Protein AF-A0A224XTF3-F1 (afdb_monomer_lite)

Organism: NCBI:txid156445

Foldseek 3Di:
DDPDDDPLCVCCPVVNVLVVLLVVLVPDDLVVLVVQCVPDVSSVVSQCVRPVSVVSVVVSVVVVCVPPPPVVVPPPPPPPPPDPDDDPDPDDPPVPPDPPDDDDDPVVVLVVQQVVVVVVADPQWDWDAQPPPRGTWTAGPVQQWTFHPPPPPRFIAGVQPNHGDDPDDDDPSPPPPPPPPPPPPPCPPPVNCPPDDDD

Secondary structure (DSSP, 8-state):
--SS--HHIIIIIIS--HHHHHHHHHHS-HHHHHHHHHH-HHHHHHHHHSHHHHHHHHHHHHHHHHTSTTGGGT-------------------------SSPPPPHHHHHHHHHHHHHTT--TT-EEEE-TTT--EEEEETTTTEEEE--TTT--EEETTT-SBP-SSS--GGGS-----------TT-TTGGGG----

Structure (mmCIF, N/CA/C/O backbone):
data_AF-A0A224XTF3-F1
#
_entry.id   AF-A0A224XTF3-F1
#
loop_
_atom_site.group_PDB
_atom_site.id
_atom_site.type_symbol
_atom_site.label_atom_id
_atom_site.label_alt_id
_atom_site.label_comp_id
_atom_site.label_asym_id
_atom_site.label_entity_id
_atom_site.label_seq_id
_atom_site.pdbx_PDB_ins_code
_atom_site.Cartn_x
_atom_site.Cartn_y
_atom_site.Cartn_z
_atom_site.occupancy
_atom_site.B_iso_or_equiv
_atom_site.auth_seq_id
_atom_site.auth_comp_id
_atom_site.auth_asym_id
_atom_site.auth_atom_id
_atom_site.pdbx_PDB_model_num
ATOM 1 N N . GLY A 1 1 ? -34.426 2.434 3.685 1.00 65.25 1 GLY A N 1
ATOM 2 C CA . GLY A 1 1 ? -33.218 1.718 4.153 1.00 65.25 1 GLY A CA 1
ATOM 3 C C . GLY A 1 1 ? -31.983 2.522 3.787 1.00 65.25 1 GLY A C 1
ATOM 4 O O . GLY A 1 1 ? -32.098 3.390 2.934 1.00 65.25 1 GLY A O 1
ATOM 5 N N . PHE A 1 2 ? -30.840 2.276 4.431 1.00 72.38 2 PHE A N 1
ATOM 6 C CA . PHE A 1 2 ? -29.573 2.925 4.066 1.00 72.38 2 PHE A CA 1
ATOM 7 C C . PHE A 1 2 ? -28.894 2.156 2.925 1.00 72.38 2 PHE A C 1
ATOM 9 O O . PHE A 1 2 ? -28.780 0.938 3.008 1.00 72.38 2 PHE A O 1
ATOM 16 N N . GLU A 1 3 ? -28.431 2.860 1.888 1.00 85.19 3 GLU A N 1
ATOM 17 C CA . GLU A 1 3 ? -27.719 2.267 0.740 1.00 85.19 3 GLU A CA 1
ATOM 18 C C . GLU A 1 3 ? -26.331 1.727 1.129 1.00 85.19 3 GLU A C 1
ATOM 20 O O . GLU A 1 3 ? -25.849 0.748 0.567 1.00 85.19 3 GLU A O 1
ATOM 25 N N . ARG A 1 4 ? -25.684 2.348 2.125 1.00 84.75 4 ARG A N 1
ATOM 26 C CA . ARG A 1 4 ? -24.382 1.933 2.668 1.00 84.75 4 ARG A CA 1
ATOM 27 C C . ARG A 1 4 ? -24.404 2.037 4.187 1.00 84.75 4 ARG A C 1
ATOM 29 O O . ARG A 1 4 ? -24.919 3.014 4.729 1.00 84.75 4 A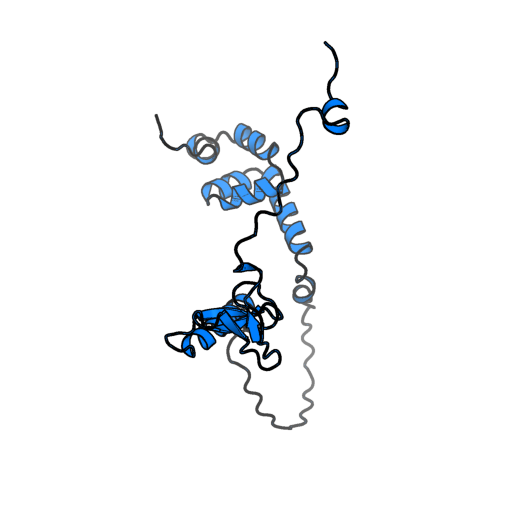RG A O 1
ATOM 36 N N . ILE A 1 5 ? -23.838 1.043 4.870 1.00 88.31 5 ILE A N 1
ATOM 37 C CA . ILE A 1 5 ? -23.771 1.004 6.333 1.00 88.31 5 ILE A CA 1
ATOM 38 C C . ILE A 1 5 ? -22.340 0.748 6.806 1.00 88.31 5 ILE A C 1
ATOM 40 O O . ILE A 1 5 ? -21.709 -0.237 6.430 1.00 88.31 5 ILE A O 1
ATOM 44 N N . ASP A 1 6 ? -21.833 1.643 7.651 1.00 91.81 6 ASP A N 1
ATOM 45 C CA . ASP A 1 6 ? -20.569 1.445 8.356 1.00 91.81 6 ASP A CA 1
ATOM 46 C C . ASP A 1 6 ? -20.848 0.739 9.686 1.00 91.81 6 ASP A C 1
ATOM 48 O O . ASP A 1 6 ? -21.257 1.352 10.674 1.00 91.81 6 ASP A O 1
ATOM 52 N N . ILE A 1 7 ? -20.664 -0.579 9.692 1.00 91.56 7 ILE A N 1
ATOM 53 C CA . ILE A 1 7 ? -21.003 -1.431 10.833 1.00 91.56 7 ILE A CA 1
ATOM 54 C C . ILE A 1 7 ? -20.166 -1.062 12.064 1.00 91.56 7 ILE A C 1
ATOM 56 O O . ILE A 1 7 ? -20.710 -0.986 13.167 1.00 91.56 7 ILE A O 1
ATOM 60 N N . LEU A 1 8 ? -18.868 -0.787 11.896 1.00 91.06 8 LEU A N 1
ATOM 61 C CA . LEU A 1 8 ? -18.004 -0.452 13.026 1.00 91.06 8 LEU A CA 1
ATOM 62 C C . LEU A 1 8 ? -18.323 0.934 13.578 1.00 91.06 8 LEU A C 1
ATOM 64 O O . LEU A 1 8 ? -18.434 1.065 14.791 1.00 91.06 8 LEU A O 1
ATOM 68 N N . PHE A 1 9 ? -18.576 1.937 12.738 1.00 92.62 9 PHE A N 1
ATOM 69 C CA . PHE A 1 9 ? -19.046 3.243 13.209 1.00 92.62 9 PHE A CA 1
ATOM 70 C C . PHE A 1 9 ? -20.363 3.128 13.994 1.00 92.62 9 PHE A C 1
ATOM 72 O O . PHE A 1 9 ? -20.491 3.681 15.089 1.00 92.62 9 PHE A O 1
ATOM 79 N N . GLN A 1 10 ? -21.339 2.371 13.474 1.00 92.69 10 GLN A N 1
ATOM 80 C CA . GLN A 1 10 ? -22.631 2.205 14.146 1.00 92.69 10 GLN A CA 1
ATOM 81 C C . GLN A 1 10 ? -22.485 1.508 15.504 1.00 92.69 10 GLN A C 1
ATOM 83 O O . GLN A 1 10 ? -23.087 1.950 16.484 1.00 92.69 10 GLN A O 1
ATOM 88 N N . LEU A 1 11 ? -21.689 0.438 15.577 1.00 91.62 11 LEU A N 1
ATOM 89 C CA . LEU A 1 11 ? -21.513 -0.343 16.801 1.00 91.62 11 LEU A CA 1
ATOM 90 C C . LEU A 1 11 ? -20.569 0.332 17.800 1.00 91.62 11 LEU A C 1
ATOM 92 O O . LEU A 1 11 ? -20.896 0.406 18.978 1.00 91.62 11 LEU A O 1
ATOM 96 N N . GLY A 1 12 ? -19.412 0.818 17.358 1.00 87.88 12 GLY A N 1
ATOM 97 C CA . GLY A 1 12 ? -18.335 1.289 18.228 1.00 87.88 12 GLY A CA 1
ATOM 98 C C . GLY A 1 12 ? -18.402 2.766 18.603 1.00 87.88 12 GLY A C 1
ATOM 99 O O . GLY A 1 12 ? -17.988 3.115 19.706 1.00 87.88 12 GLY A O 1
ATOM 100 N N . GLU A 1 13 ? -18.932 3.625 17.730 1.00 86.75 13 GLU A N 1
ATOM 101 C CA . GLU A 1 13 ? -18.973 5.075 17.968 1.00 86.75 13 GLU A CA 1
ATOM 102 C C . GLU A 1 13 ? -20.388 5.556 18.299 1.00 86.75 13 GLU A C 1
ATOM 104 O O . GLU A 1 13 ? -20.601 6.141 19.358 1.00 86.75 13 GLU A O 1
ATOM 109 N N . ARG A 1 14 ? -21.384 5.239 17.461 1.00 86.38 14 ARG A N 1
ATOM 110 C CA . ARG A 1 14 ? -22.772 5.684 17.687 1.00 86.38 14 ARG A CA 1
ATOM 111 C C . ARG A 1 14 ? -23.452 5.003 18.871 1.00 86.38 14 ARG A C 1
ATOM 113 O O . ARG A 1 14 ? -24.068 5.681 19.685 1.00 86.38 14 ARG A O 1
ATOM 120 N N . LYS A 1 15 ? -23.405 3.668 18.930 1.00 86.94 15 LYS A N 1
ATOM 121 C CA . LYS A 1 15 ? -24.080 2.880 19.981 1.00 86.94 15 LYS A CA 1
ATOM 122 C C . LYS A 1 15 ? -23.150 2.446 21.117 1.00 86.94 15 LYS A C 1
ATOM 124 O O . LYS A 1 15 ? -23.638 2.016 22.155 1.00 86.94 15 LYS A O 1
ATOM 129 N N . ASN A 1 16 ? -21.833 2.567 20.926 1.00 87.00 16 ASN A N 1
ATOM 130 C CA . ASN A 1 16 ? -20.789 2.221 21.900 1.00 87.00 16 ASN A CA 1
ATOM 131 C C . ASN A 1 16 ? -20.913 0.790 22.482 1.00 87.00 16 ASN A C 1
ATOM 133 O O . ASN A 1 16 ? -20.644 0.550 23.658 1.00 87.00 16 ASN A O 1
ATOM 137 N N . TYR A 1 17 ? -21.289 -0.186 21.651 1.00 93.75 17 TYR A N 1
ATOM 138 C CA . TYR A 1 17 ? -21.328 -1.614 21.985 1.00 93.75 17 TYR A CA 1
ATOM 139 C C . TYR A 1 17 ? -19.930 -2.240 21.941 1.00 93.75 17 TYR A C 1
ATOM 141 O O . TYR A 1 17 ? -19.610 -3.065 21.081 1.00 93.75 17 TYR A O 1
ATOM 149 N N . SER A 1 18 ? -19.093 -1.845 22.899 1.00 89.62 18 SER A N 1
ATOM 150 C CA . SER A 1 18 ? -17.691 -2.262 23.003 1.00 89.62 18 SER A CA 1
ATOM 151 C C . SER A 1 18 ? -17.502 -3.782 23.030 1.00 89.62 18 SER A C 1
ATOM 153 O O . SER A 1 18 ? -16.577 -4.277 22.396 1.00 89.62 18 SER A O 1
ATOM 155 N N . LEU A 1 19 ? -18.390 -4.534 23.689 1.00 92.88 19 LEU A N 1
ATOM 156 C CA . LEU A 1 19 ? -18.306 -6.000 23.771 1.00 92.88 19 LEU A CA 1
ATOM 157 C C . LEU A 1 19 ? -18.490 -6.680 22.409 1.00 92.88 19 LEU A C 1
ATOM 159 O O . LEU A 1 19 ? -17.715 -7.562 22.050 1.00 92.88 19 LEU A O 1
ATOM 163 N N . ILE A 1 20 ? -19.483 -6.245 21.629 1.00 94.69 20 ILE A N 1
ATOM 164 C CA . ILE A 1 20 ? -19.746 -6.801 20.293 1.00 94.69 20 ILE A CA 1
ATOM 165 C C . ILE A 1 20 ? -18.580 -6.472 19.365 1.00 94.69 20 ILE A C 1
ATOM 167 O O . ILE A 1 20 ? -18.102 -7.337 18.636 1.00 94.69 20 ILE A O 1
ATOM 171 N N . VAL A 1 21 ? -18.085 -5.234 19.428 1.00 95.31 21 VAL A N 1
ATOM 172 C CA . VAL A 1 21 ? -16.893 -4.819 18.684 1.00 95.31 21 VAL A CA 1
ATOM 173 C C . VAL A 1 21 ? -15.689 -5.678 19.071 1.00 95.31 21 VAL A C 1
ATOM 175 O O . VAL A 1 21 ? -15.020 -6.196 18.184 1.00 95.31 21 VAL A O 1
ATOM 178 N N . SER A 1 22 ? -15.441 -5.887 20.365 1.00 95.12 22 SER A N 1
ATOM 179 C CA . SER A 1 22 ? -14.345 -6.734 20.852 1.00 95.12 22 SER A CA 1
ATOM 180 C C . SER A 1 22 ? -14.460 -8.164 20.318 1.00 95.12 22 SER A C 1
ATOM 182 O O . SER A 1 22 ? -13.482 -8.723 19.820 1.00 95.12 22 SER A O 1
ATOM 184 N N . GLN A 1 23 ? -15.673 -8.727 20.311 1.00 96.69 23 GLN A N 1
ATOM 185 C CA . GLN A 1 23 ? -15.935 -10.050 19.753 1.00 96.69 23 GLN A CA 1
ATOM 186 C C . GLN A 1 23 ? -15.648 -10.097 18.245 1.00 96.69 23 GLN A C 1
ATOM 188 O O . GLN A 1 23 ? -14.950 -11.000 17.790 1.00 96.69 23 GLN A O 1
ATOM 193 N N . ILE A 1 24 ? -16.120 -9.111 17.474 1.00 96.06 24 ILE A N 1
ATOM 194 C CA . ILE A 1 24 ? -15.843 -9.011 16.032 1.00 96.06 24 ILE A CA 1
ATOM 195 C C . ILE A 1 24 ? -14.332 -8.935 15.786 1.00 96.06 24 ILE A C 1
ATOM 197 O O . ILE A 1 24 ? -13.798 -9.724 15.010 1.00 96.06 24 ILE A O 1
ATOM 201 N N . LEU A 1 25 ? -13.630 -8.037 16.485 1.00 96.19 25 LEU A N 1
ATOM 202 C CA . LEU A 1 25 ? -12.178 -7.877 16.373 1.00 96.19 25 LEU A CA 1
ATOM 203 C C . LEU A 1 25 ? -11.419 -9.145 16.799 1.00 96.19 25 LEU A C 1
ATOM 205 O O . LEU A 1 25 ? -10.332 -9.412 16.290 1.00 96.19 25 LEU A O 1
ATOM 209 N N . SER A 1 26 ? -11.982 -9.951 17.703 1.00 96.50 26 SER A N 1
ATOM 210 C CA . SER A 1 26 ? -11.374 -11.214 18.128 1.00 96.50 26 SER A CA 1
ATOM 211 C C . SER A 1 26 ? -11.348 -12.276 17.024 1.00 96.50 26 SER A C 1
ATOM 213 O O . SER A 1 26 ? -10.395 -13.051 16.979 1.00 96.50 26 SER A O 1
ATOM 215 N N . TYR A 1 27 ? -12.324 -12.267 16.109 1.00 97.00 27 TYR A N 1
ATOM 216 C CA . TYR A 1 27 ? -12.372 -13.189 14.968 1.00 97.00 27 TYR A CA 1
ATOM 217 C C . TYR A 1 27 ? -11.427 -12.798 13.828 1.00 97.00 27 TYR A C 1
ATOM 219 O O . TYR A 1 27 ? -11.106 -13.632 12.985 1.00 97.00 27 TYR A O 1
ATOM 227 N N . LEU A 1 28 ? -10.978 -11.543 13.789 1.00 96.31 28 LEU A N 1
ATOM 228 C CA . LEU A 1 28 ? -10.067 -11.061 12.757 1.00 96.31 28 LEU A CA 1
ATOM 229 C C . LEU A 1 28 ? -8.648 -11.584 12.988 1.00 96.31 28 LEU A C 1
ATOM 231 O O . LEU A 1 28 ? -8.182 -11.668 14.130 1.00 96.31 28 LEU A O 1
ATOM 235 N N . SER A 1 29 ? -7.939 -11.898 11.901 1.00 96.94 29 SER A N 1
ATOM 236 C CA . SER A 1 29 ? -6.508 -12.202 11.959 1.00 96.94 29 SER A CA 1
ATOM 237 C C . SER A 1 29 ? -5.688 -10.945 12.278 1.00 96.94 29 SER A C 1
ATOM 239 O O . SER A 1 29 ? -6.172 -9.818 12.185 1.00 96.94 29 SER A O 1
ATOM 241 N N . ASP A 1 30 ? -4.418 -11.117 12.640 1.00 95.81 30 ASP A N 1
ATOM 242 C CA . ASP A 1 30 ? -3.530 -9.985 12.933 1.00 95.81 30 ASP A CA 1
ATOM 243 C C . ASP A 1 30 ? -3.312 -9.073 11.704 1.00 95.81 30 ASP A C 1
ATOM 245 O O . ASP A 1 30 ? -3.219 -7.850 11.836 1.00 95.81 30 ASP A O 1
ATOM 249 N N . SER A 1 31 ? -3.314 -9.657 10.499 1.00 94.62 31 SER A N 1
ATOM 250 C CA . SER A 1 31 ? -3.263 -8.913 9.235 1.00 94.62 31 SER A CA 1
ATOM 251 C C . SER A 1 31 ? -4.560 -8.148 8.976 1.00 94.62 31 SER A C 1
ATOM 253 O O . SER A 1 31 ? -4.522 -6.967 8.628 1.00 94.62 31 SER A O 1
ATOM 255 N N . ASP A 1 32 ? -5.708 -8.774 9.236 1.00 96.50 32 ASP A N 1
ATOM 256 C CA . ASP A 1 32 ? -7.012 -8.128 9.074 1.00 96.50 32 ASP A CA 1
ATOM 257 C C . ASP A 1 32 ? -7.206 -6.979 10.061 1.00 96.50 32 ASP A C 1
ATOM 259 O O . ASP A 1 32 ? -7.729 -5.933 9.684 1.00 96.50 32 ASP A O 1
ATOM 263 N N . LEU A 1 33 ? -6.715 -7.113 11.299 1.00 96.25 33 LEU A N 1
ATOM 264 C CA . LEU A 1 33 ? -6.672 -6.004 12.254 1.00 96.25 33 LEU A CA 1
ATOM 265 C C . LEU A 1 33 ? -5.866 -4.823 11.699 1.00 96.25 33 LEU A C 1
ATOM 267 O O . LEU A 1 33 ? -6.275 -3.671 11.846 1.00 96.25 33 LEU A O 1
ATOM 271 N N . SER A 1 34 ? -4.749 -5.085 11.012 1.00 95.81 34 SER A N 1
ATOM 272 C CA . SER A 1 34 ? -4.000 -4.036 10.313 1.00 95.81 34 SER A CA 1
ATOM 273 C C . SER A 1 34 ? -4.846 -3.372 9.226 1.00 95.81 34 SER A C 1
ATOM 275 O O . SER A 1 34 ? -4.967 -2.145 9.220 1.00 95.81 34 SER A O 1
ATOM 277 N N . ASN A 1 35 ? -5.522 -4.157 8.385 1.00 96.56 35 ASN A N 1
ATOM 278 C CA . ASN A 1 35 ? -6.403 -3.637 7.337 1.00 96.56 35 ASN A CA 1
ATOM 279 C C . ASN A 1 35 ? -7.540 -2.777 7.911 1.00 96.56 35 ASN A C 1
ATOM 281 O O . ASN A 1 35 ? -7.769 -1.672 7.422 1.00 96.56 35 ASN A O 1
ATOM 285 N N . VAL A 1 36 ? -8.186 -3.209 9.001 1.00 95.62 36 VAL A N 1
ATOM 286 C CA . VAL A 1 36 ? -9.227 -2.440 9.710 1.00 95.62 36 VAL A CA 1
ATOM 287 C C . VAL A 1 36 ? -8.720 -1.057 10.120 1.00 95.62 36 VAL A C 1
ATOM 289 O O . VAL A 1 36 ? -9.404 -0.060 9.891 1.00 95.62 36 VAL A O 1
ATOM 292 N N . THR A 1 37 ? -7.495 -0.955 10.650 1.00 95.88 37 THR A N 1
ATOM 293 C CA . THR A 1 37 ? -6.903 0.345 11.030 1.00 95.88 37 THR A CA 1
ATOM 294 C C . THR A 1 37 ? -6.572 1.265 9.849 1.00 95.88 37 THR A C 1
ATOM 296 O O . THR A 1 37 ? -6.236 2.437 10.058 1.00 95.88 37 THR A O 1
ATOM 299 N N . MET A 1 38 ? -6.654 0.764 8.615 1.00 95.50 38 MET A N 1
ATOM 300 C CA . MET A 1 38 ? -6.372 1.511 7.388 1.00 95.50 38 MET A CA 1
ATOM 301 C C . MET A 1 38 ? -7.636 1.971 6.652 1.00 95.50 38 MET A C 1
ATOM 303 O O . MET A 1 38 ? -7.523 2.833 5.786 1.00 95.50 38 MET A O 1
ATOM 307 N N . VAL A 1 39 ? -8.821 1.464 7.017 1.00 95.06 39 VAL A N 1
ATOM 308 C CA . VAL A 1 39 ? -10.095 1.820 6.363 1.00 95.06 39 VAL A CA 1
ATOM 309 C C . VAL A 1 39 ? -10.486 3.277 6.628 1.00 95.06 39 VAL A C 1
ATOM 311 O O . VAL A 1 39 ? -10.813 4.011 5.699 1.00 95.06 39 VAL A O 1
ATOM 314 N N . SER A 1 40 ? -10.453 3.718 7.889 1.00 95.19 40 SER A N 1
ATOM 315 C CA . SER A 1 40 ? -10.769 5.097 8.283 1.00 95.19 40 SER A CA 1
ATOM 316 C C . SER A 1 40 ? -10.188 5.440 9.660 1.00 95.19 40 SER A C 1
ATOM 318 O O . SER A 1 40 ? -9.764 4.558 10.414 1.00 95.19 40 SER A O 1
ATOM 320 N N . SER A 1 41 ? -10.172 6.729 10.016 1.00 94.94 41 SER A N 1
ATOM 321 C CA . SER A 1 41 ? -9.778 7.187 11.357 1.00 94.94 41 SER A CA 1
ATOM 322 C C . SER A 1 41 ? -10.707 6.639 12.444 1.00 94.94 41 SER A C 1
ATOM 324 O O . SER A 1 41 ? -10.222 6.188 13.480 1.00 94.94 41 SER A O 1
ATOM 326 N N . THR A 1 42 ? -12.016 6.595 12.185 1.00 94.88 42 THR A N 1
ATOM 327 C CA . THR A 1 42 ? -13.016 5.974 13.064 1.00 94.88 42 THR A CA 1
ATOM 328 C C . THR A 1 42 ? -12.685 4.510 13.337 1.00 94.88 42 THR A C 1
ATOM 330 O O . THR A 1 42 ? -12.582 4.107 14.494 1.00 94.88 42 THR A O 1
ATOM 333 N N . TRP A 1 43 ? -12.465 3.708 12.291 1.00 96.44 43 TRP A N 1
ATOM 334 C CA . TRP A 1 43 ? -12.186 2.275 12.440 1.00 96.44 43 TRP A CA 1
ATOM 335 C C . TRP A 1 43 ? -10.898 2.035 13.219 1.00 96.44 43 TRP A C 1
ATOM 337 O O . TRP A 1 43 ? -10.852 1.189 14.114 1.00 96.44 43 TRP A O 1
ATOM 347 N N . ARG A 1 44 ? -9.870 2.841 12.936 1.00 96.31 44 ARG A N 1
ATOM 348 C CA . ARG A 1 44 ? -8.624 2.835 13.699 1.00 96.31 44 ARG A CA 1
ATOM 349 C C . ARG A 1 44 ? -8.867 3.137 15.174 1.00 96.31 44 ARG A C 1
ATOM 351 O O . ARG A 1 44 ? -8.386 2.391 16.017 1.00 96.31 44 ARG A O 1
ATOM 358 N N . ASN A 1 45 ? -9.617 4.187 15.495 1.00 95.69 45 ASN A N 1
ATOM 359 C CA . ASN A 1 45 ? -9.887 4.572 16.880 1.00 95.69 45 ASN A CA 1
ATOM 360 C C . ASN A 1 45 ? -10.657 3.482 17.631 1.00 95.69 45 ASN A C 1
ATOM 362 O O . ASN A 1 45 ? -10.294 3.148 18.755 1.00 95.69 45 ASN A O 1
ATOM 366 N N . ILE A 1 46 ? -11.665 2.879 16.997 1.00 95.00 46 ILE A N 1
ATOM 367 C CA . ILE A 1 46 ? -12.433 1.768 17.570 1.00 95.00 46 ILE A CA 1
ATOM 368 C C . ILE A 1 46 ? -11.522 0.563 17.837 1.00 95.00 46 ILE A C 1
ATOM 370 O O . ILE A 1 46 ? -11.531 0.017 18.939 1.00 95.00 46 ILE A O 1
ATOM 374 N N . CYS A 1 47 ? -10.683 0.190 16.866 1.00 95.12 47 CYS A N 1
ATOM 375 C CA . CYS A 1 47 ? -9.741 -0.918 17.008 1.00 95.12 47 CYS A CA 1
ATOM 376 C C . CYS A 1 47 ? -8.693 -0.667 18.106 1.00 95.12 47 CYS A C 1
ATOM 378 O O . CYS A 1 47 ? -8.325 -1.592 18.825 1.00 95.12 47 CYS A O 1
ATOM 380 N N . LEU A 1 48 ? -8.207 0.571 18.250 1.00 93.69 48 LEU A N 1
ATOM 381 C CA . LEU A 1 48 ? -7.212 0.938 19.264 1.00 93.69 48 LEU A CA 1
ATOM 382 C C . LEU A 1 48 ? -7.820 1.195 20.652 1.00 93.69 48 LEU A C 1
ATOM 384 O O . LEU A 1 48 ? -7.077 1.238 21.634 1.00 93.69 48 LEU A O 1
ATOM 388 N N . LYS A 1 49 ? -9.143 1.365 20.751 1.00 94.38 49 LYS A N 1
ATOM 389 C CA . LYS A 1 49 ? -9.874 1.453 22.024 1.00 94.38 49 LYS A CA 1
ATOM 390 C C . LYS A 1 49 ? -10.021 0.079 22.683 1.00 94.38 49 LYS A C 1
ATOM 392 O O . LYS A 1 49 ? -10.016 -0.003 23.908 1.00 94.38 49 LYS A O 1
ATOM 397 N N . ASP A 1 50 ? -10.108 -0.990 21.890 1.00 94.88 50 ASP A N 1
ATOM 398 C CA . ASP A 1 50 ? -10.078 -2.365 22.392 1.00 94.88 50 ASP A CA 1
ATOM 399 C C . ASP A 1 50 ? -8.642 -2.789 22.748 1.00 94.88 50 ASP A C 1
ATOM 401 O O . ASP A 1 50 ? -7.742 -2.806 21.907 1.00 94.88 50 ASP A O 1
ATOM 405 N N . SER A 1 51 ? -8.405 -3.132 24.017 1.00 95.25 51 SER A N 1
ATOM 406 C CA . SER A 1 51 ? -7.059 -3.423 24.530 1.00 95.25 51 SER A CA 1
ATOM 407 C C . SER A 1 51 ? -6.432 -4.674 23.904 1.00 95.25 51 SER A C 1
ATOM 409 O O . SER A 1 51 ? -5.225 -4.697 23.640 1.00 95.25 51 SER A O 1
ATOM 411 N N . ARG A 1 52 ? -7.240 -5.704 23.625 1.00 95.56 52 ARG A N 1
ATOM 412 C CA . ARG A 1 52 ? -6.783 -6.978 23.058 1.00 95.56 52 ARG A CA 1
ATOM 413 C C . ARG A 1 52 ? -6.413 -6.819 21.586 1.00 95.56 52 ARG A C 1
ATOM 415 O O . ARG A 1 52 ? -5.320 -7.225 21.189 1.00 95.56 52 ARG A O 1
ATOM 422 N N . ALA A 1 53 ? -7.281 -6.198 20.796 1.00 96.12 53 ALA A N 1
ATOM 423 C CA . ALA A 1 53 ? -7.047 -5.891 19.392 1.00 96.12 53 ALA A CA 1
ATOM 424 C C . ALA A 1 53 ? -5.857 -4.940 19.226 1.00 96.12 53 ALA A C 1
ATOM 426 O O . ALA A 1 53 ? -4.980 -5.205 18.404 1.00 96.12 53 ALA A O 1
ATOM 427 N N . LYS A 1 54 ? -5.751 -3.903 20.072 1.00 97.12 54 LYS A N 1
ATOM 428 C CA . LYS A 1 54 ? -4.586 -3.007 20.116 1.00 97.12 54 LYS A CA 1
ATOM 429 C C . LYS A 1 54 ? -3.288 -3.780 20.337 1.00 97.12 54 LYS A C 1
ATOM 431 O O . LYS A 1 54 ? -2.337 -3.587 19.585 1.00 97.12 54 LYS A O 1
ATOM 436 N N . SER A 1 55 ? -3.236 -4.652 21.346 1.00 97.19 55 SER A N 1
ATOM 437 C CA . SER A 1 55 ? -2.036 -5.445 21.653 1.00 97.19 55 SER A CA 1
ATOM 438 C C . SER A 1 55 ? -1.612 -6.324 20.470 1.00 97.19 55 SER A C 1
ATOM 440 O O . SER A 1 55 ? -0.447 -6.307 20.072 1.00 97.19 55 SER A O 1
ATOM 442 N N . ARG A 1 56 ? -2.568 -7.035 19.859 1.00 97.56 56 ARG A N 1
ATOM 443 C CA . ARG A 1 56 ? -2.330 -7.874 18.673 1.00 97.56 56 ARG A CA 1
ATOM 444 C C . ARG A 1 56 ? -1.819 -7.061 17.488 1.00 97.56 56 ARG A C 1
ATOM 446 O O . ARG A 1 56 ? -0.812 -7.419 16.887 1.00 97.56 56 ARG A O 1
ATOM 453 N N . TRP A 1 57 ? -2.465 -5.933 17.204 1.00 96.81 57 TRP A N 1
ATOM 454 C CA . TRP A 1 57 ? -2.059 -5.032 16.131 1.00 96.81 57 TRP A CA 1
ATOM 455 C C . TRP A 1 57 ? -0.636 -4.498 16.336 1.00 96.81 57 TRP A C 1
ATOM 457 O O . TRP A 1 57 ? 0.167 -4.545 15.408 1.00 96.81 57 TRP A O 1
ATOM 467 N N . TYR A 1 58 ? -0.278 -4.057 17.549 1.00 95.69 58 TYR A N 1
ATOM 468 C CA . TYR A 1 58 ? 1.083 -3.588 17.838 1.00 95.69 58 TYR A CA 1
ATOM 469 C C . TYR A 1 58 ? 2.133 -4.672 17.584 1.00 95.69 58 TYR A C 1
ATOM 471 O O . TYR A 1 58 ? 3.110 -4.401 16.887 1.00 95.69 58 TYR A O 1
ATOM 479 N N . LYS A 1 59 ? 1.905 -5.893 18.087 1.00 95.56 59 LYS A N 1
ATOM 480 C CA . LYS A 1 59 ? 2.806 -7.037 17.867 1.00 95.56 59 LYS A CA 1
ATOM 481 C C . LYS A 1 59 ? 2.963 -7.360 16.384 1.00 95.56 59 LYS A C 1
ATOM 483 O O . LYS A 1 59 ? 4.071 -7.586 15.914 1.00 95.56 59 LYS A O 1
ATOM 488 N N . TYR A 1 60 ? 1.867 -7.330 15.630 1.00 94.75 60 TYR A N 1
ATOM 489 C CA . TYR A 1 60 ? 1.895 -7.567 14.190 1.00 94.75 60 TYR A CA 1
ATOM 490 C C . TYR A 1 60 ? 2.701 -6.503 13.437 1.00 94.75 60 TYR A C 1
ATOM 492 O O . TYR A 1 60 ? 3.516 -6.824 12.576 1.00 94.75 60 TYR A O 1
ATOM 500 N N . ILE A 1 61 ? 2.518 -5.228 13.783 1.00 92.44 61 ILE A N 1
ATOM 501 C CA . ILE A 1 61 ? 3.269 -4.124 13.177 1.00 92.44 61 ILE A CA 1
ATOM 502 C C . ILE A 1 61 ? 4.757 -4.196 13.542 1.00 92.44 61 ILE A C 1
ATOM 504 O O . ILE A 1 61 ? 5.601 -3.887 12.703 1.00 92.44 61 ILE A O 1
ATOM 508 N N . GLU A 1 62 ? 5.094 -4.589 14.769 1.00 90.25 62 GLU A N 1
ATOM 509 C CA . GLU A 1 62 ? 6.475 -4.824 15.204 1.00 90.25 62 GLU A CA 1
ATOM 510 C C . GLU A 1 62 ? 7.128 -5.960 14.412 1.00 90.25 62 GLU A C 1
ATOM 512 O O . GLU A 1 62 ? 8.155 -5.742 13.773 1.00 90.25 62 GLU A O 1
ATOM 517 N N . TYR A 1 63 ? 6.455 -7.103 14.305 1.00 89.62 63 TYR A N 1
ATOM 518 C CA . TYR A 1 63 ? 6.873 -8.218 13.457 1.00 89.62 63 TYR A CA 1
ATOM 519 C C . TYR A 1 63 ? 7.093 -7.806 11.989 1.00 89.62 63 TYR A C 1
ATOM 521 O O . TYR A 1 63 ? 8.086 -8.179 11.361 1.00 89.62 63 TYR A O 1
ATOM 529 N N . LEU A 1 64 ? 6.197 -6.989 11.422 1.00 88.56 64 LEU A N 1
ATOM 530 C CA . LEU A 1 64 ? 6.366 -6.463 10.064 1.00 88.56 64 LEU A CA 1
ATOM 531 C C . LEU A 1 64 ? 7.565 -5.514 9.939 1.00 88.56 64 LEU A C 1
ATOM 533 O O . LEU A 1 64 ? 8.197 -5.473 8.882 1.00 88.56 64 LEU A O 1
ATOM 537 N N . LYS A 1 65 ? 7.884 -4.740 10.984 1.00 85.44 65 LYS A N 1
ATOM 538 C CA . LYS A 1 65 ? 9.085 -3.894 11.008 1.00 85.44 65 LYS A CA 1
ATOM 539 C C . LYS A 1 65 ? 10.345 -4.752 11.030 1.00 85.44 65 LYS A C 1
ATOM 541 O O . LYS A 1 65 ? 11.241 -4.486 10.239 1.00 85.44 65 LYS A O 1
ATOM 546 N N . GLU A 1 66 ? 10.397 -5.779 11.870 1.00 83.19 66 GLU A N 1
ATOM 547 C CA . GLU A 1 66 ? 11.545 -6.690 11.974 1.00 83.19 66 GLU A CA 1
ATOM 548 C C . GLU A 1 66 ? 11.814 -7.440 10.665 1.00 83.19 66 GLU A C 1
ATOM 550 O O . GLU A 1 66 ? 12.958 -7.551 10.234 1.00 83.19 66 GLU A O 1
ATOM 555 N N . ARG A 1 67 ? 10.757 -7.878 9.971 1.00 76.19 67 ARG A N 1
ATOM 556 C CA . ARG A 1 67 ? 10.863 -8.529 8.653 1.00 76.19 67 ARG A CA 1
ATOM 557 C C . ARG A 1 67 ? 11.198 -7.585 7.506 1.00 76.19 67 ARG A C 1
ATOM 559 O O . ARG A 1 67 ? 11.453 -8.041 6.393 1.00 76.19 67 ARG A O 1
ATOM 566 N N . LYS A 1 68 ? 11.167 -6.271 7.728 1.00 76.69 68 LYS A N 1
ATOM 567 C CA . LYS A 1 68 ? 11.563 -5.308 6.708 1.00 76.69 68 LYS A CA 1
ATOM 568 C C . LYS A 1 68 ? 13.086 -5.358 6.611 1.00 76.69 68 LYS A C 1
ATOM 570 O O . LYS A 1 68 ? 13.777 -4.806 7.460 1.00 76.69 68 LYS A O 1
ATOM 575 N N . GLU A 1 69 ? 13.591 -5.970 5.542 1.00 59.50 69 GLU A N 1
ATOM 576 C CA . GLU A 1 69 ? 15.009 -6.284 5.255 1.00 59.50 69 GLU A CA 1
ATOM 577 C C . GLU A 1 69 ? 16.001 -5.095 5.336 1.00 59.50 69 GLU A C 1
ATOM 579 O O . GLU A 1 69 ? 17.200 -5.264 5.157 1.00 59.50 69 GLU A O 1
ATOM 584 N N . ASN A 1 70 ? 15.534 -3.881 5.648 1.00 57.81 70 ASN A N 1
ATOM 585 C CA . ASN A 1 70 ? 16.329 -2.657 5.745 1.00 57.81 70 ASN A CA 1
ATOM 586 C C . ASN A 1 70 ? 16.476 -2.096 7.178 1.00 57.81 70 ASN A C 1
ATOM 588 O O . ASN A 1 70 ? 17.030 -1.007 7.341 1.00 57.81 70 ASN A O 1
ATOM 592 N N . LEU A 1 71 ? 15.989 -2.772 8.231 1.00 53.38 71 LEU A N 1
ATOM 593 C CA . LEU A 1 71 ? 16.030 -2.209 9.594 1.00 53.38 71 LEU A CA 1
ATOM 594 C C . LEU A 1 71 ? 17.424 -2.261 10.258 1.00 53.38 71 LEU A C 1
ATOM 596 O O . LEU A 1 71 ? 17.746 -1.395 11.074 1.00 53.38 71 LEU A O 1
ATOM 600 N N . HIS A 1 72 ? 18.292 -3.198 9.856 1.00 51.09 72 HIS A N 1
ATOM 601 C CA . HIS A 1 72 ? 19.662 -3.317 10.385 1.00 51.09 72 HIS A CA 1
ATOM 602 C C . HIS A 1 72 ? 20.568 -2.114 10.070 1.00 51.09 72 HIS A C 1
ATOM 604 O O . HIS A 1 72 ? 21.606 -1.952 10.706 1.00 51.09 72 HIS A O 1
ATOM 610 N N . LEU A 1 73 ? 20.173 -1.229 9.148 1.00 52.22 73 LEU A N 1
ATOM 611 C CA . LEU A 1 73 ? 20.920 -0.004 8.842 1.00 52.22 73 LEU A CA 1
ATOM 612 C C . LEU A 1 73 ? 20.515 1.196 9.713 1.00 52.22 73 LEU A C 1
ATOM 614 O O . LEU A 1 73 ? 21.243 2.184 9.748 1.00 52.22 73 LEU A O 1
ATOM 618 N N . SER A 1 74 ? 19.385 1.135 10.432 1.00 50.78 74 SER A N 1
ATOM 619 C CA . SER A 1 74 ? 18.873 2.285 11.200 1.00 50.78 74 SER A CA 1
ATOM 620 C C . SER A 1 74 ? 18.936 2.120 12.723 1.00 50.78 74 SER A C 1
ATOM 622 O O . SER A 1 74 ? 18.714 3.101 13.436 1.00 50.78 74 SER A O 1
ATOM 624 N N . SER A 1 75 ? 19.246 0.925 13.234 1.00 47.59 75 SER A N 1
ATOM 625 C CA . SER A 1 75 ? 19.264 0.649 14.682 1.00 47.59 75 SER A CA 1
ATOM 626 C C . SER A 1 75 ? 20.616 0.905 15.356 1.00 47.59 75 SER A C 1
ATOM 628 O O . SER A 1 75 ? 20.670 1.007 16.578 1.00 47.59 75 SER A O 1
ATOM 630 N N . ASN A 1 76 ? 21.688 1.152 14.597 1.00 46.44 76 ASN A N 1
ATOM 631 C CA . ASN A 1 76 ? 22.942 1.672 15.150 1.00 46.44 76 ASN A CA 1
ATOM 632 C C . ASN A 1 76 ? 22.877 3.196 15.351 1.00 46.44 76 ASN A C 1
ATOM 634 O O . ASN A 1 76 ? 23.759 3.942 14.934 1.00 46.44 76 ASN A O 1
ATOM 638 N N . LYS A 1 77 ? 21.874 3.670 16.101 1.00 47.81 77 LYS A N 1
ATOM 639 C CA . LYS A 1 77 ? 22.086 4.816 16.997 1.00 47.81 77 LYS A CA 1
ATOM 640 C C . LYS A 1 77 ? 22.913 4.303 18.178 1.00 47.81 77 LYS A C 1
ATOM 642 O O . LYS A 1 77 ? 22.440 4.212 19.308 1.00 47.81 77 LYS A O 1
ATOM 647 N N . LEU A 1 78 ? 24.166 3.939 17.897 1.00 44.62 78 LEU A N 1
ATOM 648 C CA . LEU A 1 78 ? 25.189 3.861 18.926 1.00 44.62 78 LEU A CA 1
ATOM 649 C C . LEU A 1 78 ? 25.184 5.218 19.617 1.00 44.62 78 LEU A C 1
ATOM 651 O O . LEU A 1 78 ? 25.274 6.264 18.968 1.00 44.62 78 LEU A O 1
ATOM 655 N N . LYS A 1 79 ? 24.972 5.172 20.931 1.00 45.88 79 LYS A N 1
ATOM 656 C CA . LYS A 1 79 ? 25.117 6.287 21.856 1.00 45.88 79 LYS A CA 1
ATOM 657 C C . LYS A 1 79 ? 26.323 7.102 21.405 1.00 45.88 79 LYS A C 1
ATOM 659 O O . LYS A 1 79 ? 27.452 6.634 21.494 1.00 45.88 79 LYS A O 1
ATOM 664 N N . ARG A 1 80 ? 26.069 8.295 20.867 1.00 42.22 80 ARG A N 1
ATOM 665 C CA . ARG A 1 80 ? 27.109 9.245 20.492 1.00 42.22 80 ARG A CA 1
ATOM 666 C C . ARG A 1 80 ? 27.697 9.779 21.793 1.00 42.22 80 ARG A C 1
ATOM 668 O O . ARG A 1 80 ? 27.328 10.859 22.244 1.00 42.22 80 ARG A O 1
ATOM 675 N N . THR A 1 81 ? 28.547 8.980 22.432 1.00 43.69 81 THR A N 1
ATOM 676 C CA . THR A 1 81 ? 29.541 9.474 23.375 1.00 43.69 81 THR A CA 1
ATOM 677 C C . THR A 1 81 ? 30.302 10.555 22.633 1.00 43.69 81 THR A C 1
ATOM 679 O O . THR A 1 81 ? 30.892 10.305 21.582 1.00 43.69 81 THR A O 1
ATOM 682 N N . GLN A 1 82 ? 30.182 11.783 23.124 1.00 47.72 82 GLN A N 1
ATOM 683 C CA . GLN A 1 82 ? 30.922 12.929 22.624 1.00 47.72 82 GLN A CA 1
ATOM 684 C C . GLN A 1 82 ? 32.396 12.726 22.984 1.00 47.72 82 GLN A C 1
ATOM 686 O O . GLN A 1 82 ? 32.885 13.247 23.976 1.00 47.72 82 GLN A O 1
ATOM 691 N N . THR A 1 83 ? 33.101 11.910 22.211 1.00 47.75 83 THR A N 1
ATOM 692 C CA . THR A 1 83 ? 34.559 11.951 22.179 1.00 47.75 83 THR A CA 1
ATOM 693 C C . THR A 1 83 ? 34.929 13.088 21.231 1.00 47.75 83 THR A C 1
ATOM 695 O O . THR A 1 83 ? 34.520 13.033 20.065 1.00 47.75 83 THR A O 1
ATOM 698 N N . PRO A 1 84 ? 35.645 14.131 21.680 1.00 44.69 84 PRO A N 1
ATOM 699 C CA . PRO A 1 84 ? 36.112 15.163 20.772 1.00 44.69 84 PRO A CA 1
ATOM 700 C C . PRO A 1 84 ? 37.097 14.503 19.807 1.00 44.69 84 PRO A C 1
ATOM 702 O O . PRO A 1 84 ? 38.145 14.002 20.210 1.00 44.69 84 PRO A O 1
ATOM 705 N N . LEU A 1 85 ? 36.722 14.439 18.530 1.00 47.47 85 LEU A N 1
ATOM 706 C CA . LEU A 1 85 ? 37.621 13.997 17.475 1.00 47.47 85 LEU A CA 1
ATOM 707 C C . LEU A 1 85 ? 38.765 15.007 17.415 1.00 47.47 85 LEU A C 1
ATOM 709 O O . LEU A 1 85 ? 38.569 16.161 17.036 1.00 47.47 85 LEU A O 1
ATOM 713 N N . MET A 1 86 ? 39.951 14.575 17.841 1.00 45.28 86 MET A N 1
ATOM 714 C CA . MET A 1 86 ? 41.168 15.353 17.683 1.00 45.28 86 MET A CA 1
ATOM 715 C C . MET A 1 86 ? 41.386 15.621 16.196 1.00 45.28 86 MET A C 1
ATOM 717 O O . MET A 1 86 ? 41.377 14.721 15.355 1.00 45.28 86 MET A O 1
ATOM 721 N N . ASN A 1 87 ? 41.545 16.901 15.895 1.00 52.78 87 ASN A N 1
ATOM 722 C CA . ASN A 1 87 ? 41.602 17.451 14.560 1.00 52.78 87 ASN A CA 1
ATOM 723 C C . ASN A 1 87 ? 42.947 17.098 13.900 1.00 52.78 87 ASN A C 1
ATOM 725 O O . ASN A 1 87 ? 43.927 17.825 14.048 1.00 52.78 87 ASN A O 1
ATOM 729 N N . ARG A 1 88 ? 43.022 15.979 13.169 1.00 47.06 88 ARG A N 1
ATOM 730 C CA . ARG A 1 88 ? 44.136 15.719 12.243 1.00 47.06 88 ARG A CA 1
ATOM 731 C C . ARG A 1 88 ? 43.827 16.357 10.892 1.00 47.06 88 ARG A C 1
ATOM 733 O O . ARG A 1 88 ? 43.362 15.705 9.962 1.00 47.06 88 ARG A O 1
ATOM 740 N N . ASN A 1 89 ? 44.086 17.660 10.818 1.00 51.03 89 ASN A N 1
ATOM 741 C CA . ASN A 1 89 ? 44.159 18.405 9.566 1.00 51.03 89 ASN A CA 1
ATOM 742 C C . ASN A 1 89 ? 45.314 17.857 8.711 1.00 51.03 89 ASN A C 1
ATOM 744 O O . ASN A 1 89 ? 46.463 18.242 8.902 1.00 51.03 89 ASN A O 1
ATOM 748 N N . HIS A 1 90 ? 45.002 17.013 7.731 1.00 50.03 90 HIS A N 1
ATOM 749 C CA . HIS A 1 90 ? 45.791 16.932 6.505 1.00 50.03 90 HIS A CA 1
ATOM 750 C C . HIS A 1 90 ? 44.934 17.502 5.379 1.00 50.03 90 HIS A C 1
ATOM 752 O O . HIS A 1 90 ? 44.053 16.850 4.825 1.00 50.03 90 HIS A O 1
ATOM 758 N N . SER A 1 91 ? 45.145 18.790 5.131 1.00 45.84 91 SER A N 1
ATOM 759 C CA . SER A 1 91 ? 44.431 19.586 4.145 1.00 45.84 91 SER A CA 1
ATOM 760 C C . SER A 1 91 ? 44.821 19.166 2.727 1.00 45.84 91 SER A C 1
ATOM 762 O O . SER A 1 91 ? 45.799 19.658 2.176 1.00 45.84 91 SER A O 1
ATOM 764 N N . THR A 1 92 ? 44.022 18.306 2.102 1.00 51.31 92 THR A N 1
ATOM 765 C CA . THR A 1 92 ? 43.861 18.292 0.641 1.00 51.31 92 THR A CA 1
ATOM 766 C C . THR A 1 92 ? 42.459 18.810 0.329 1.00 51.31 92 THR A C 1
ATOM 768 O O . THR A 1 92 ? 41.487 18.134 0.679 1.00 51.31 92 THR A O 1
ATOM 771 N N . PRO A 1 93 ? 42.299 19.997 -0.284 1.00 44.66 93 PRO A N 1
ATOM 772 C CA . PRO A 1 93 ? 40.985 20.560 -0.544 1.00 44.66 93 PRO A CA 1
ATOM 773 C C . PRO A 1 93 ? 40.377 19.893 -1.781 1.00 44.66 93 PRO A C 1
ATOM 775 O O . PRO A 1 93 ? 40.371 20.451 -2.875 1.00 44.66 93 PRO A O 1
ATOM 778 N N . LEU A 1 94 ? 39.824 18.691 -1.616 1.00 47.84 94 LEU A N 1
ATOM 779 C CA . LEU A 1 94 ? 38.807 18.215 -2.544 1.00 47.84 94 LEU A CA 1
ATOM 780 C C . LEU A 1 94 ? 37.513 18.925 -2.173 1.00 47.84 94 LEU A C 1
ATOM 782 O O . LEU A 1 94 ? 36.888 18.638 -1.153 1.00 47.84 94 LEU A O 1
ATOM 786 N N . HIS A 1 95 ? 37.138 19.891 -3.004 1.00 55.22 95 HIS A N 1
ATOM 787 C CA . HIS A 1 95 ? 35.878 20.616 -2.939 1.00 55.22 95 HIS A CA 1
ATOM 788 C C . HIS A 1 95 ? 34.720 19.652 -3.265 1.00 55.22 95 HIS A C 1
ATOM 790 O O . HIS A 1 95 ? 34.094 19.719 -4.323 1.00 55.22 95 HIS A O 1
ATOM 796 N N . ILE A 1 96 ? 34.451 18.701 -2.368 1.00 52.28 96 ILE A N 1
ATOM 797 C CA . ILE A 1 96 ? 33.278 17.838 -2.430 1.00 52.28 96 ILE A CA 1
ATOM 798 C C . ILE A 1 96 ? 32.101 18.747 -2.107 1.00 52.28 96 ILE A C 1
ATOM 800 O O . ILE A 1 96 ? 31.828 19.063 -0.949 1.00 52.28 96 ILE A O 1
ATOM 804 N N . ARG A 1 97 ? 31.418 19.205 -3.159 1.00 52.84 97 ARG A N 1
ATOM 805 C CA . ARG A 1 97 ? 30.101 19.830 -3.060 1.00 52.84 97 ARG A CA 1
ATOM 806 C C . ARG A 1 97 ? 29.181 18.835 -2.357 1.00 52.84 97 ARG A C 1
ATOM 808 O O . ARG A 1 97 ? 28.615 17.957 -3.001 1.00 52.84 97 ARG A O 1
ATOM 815 N N . GLN A 1 98 ? 29.055 18.941 -1.037 1.00 50.94 98 GLN A N 1
ATOM 816 C CA . GLN A 1 98 ? 28.034 18.205 -0.308 1.00 50.94 98 GLN A CA 1
ATOM 817 C C . GLN A 1 98 ? 26.670 18.629 -0.875 1.00 50.94 98 GLN A C 1
ATOM 819 O O . GLN A 1 98 ? 26.369 19.829 -0.896 1.00 50.94 98 GLN A O 1
ATOM 824 N N . PRO A 1 99 ? 25.845 17.700 -1.388 1.00 56.22 99 PRO A N 1
ATOM 825 C CA . PRO A 1 99 ? 24.514 18.051 -1.851 1.00 56.22 99 PRO A CA 1
ATOM 826 C C . PRO A 1 99 ? 23.688 18.536 -0.652 1.00 56.22 99 PRO A C 1
ATOM 828 O O . PRO A 1 99 ? 23.528 17.823 0.334 1.00 56.22 99 PRO A O 1
ATOM 831 N N . LYS A 1 100 ? 23.153 19.760 -0.747 1.00 61.16 100 LYS A N 1
ATOM 832 C CA . LYS A 1 100 ? 22.368 20.453 0.297 1.00 61.16 100 LYS A CA 1
ATOM 833 C C . LYS A 1 100 ? 21.009 19.798 0.613 1.00 61.16 100 LYS A C 1
ATOM 835 O O . LYS A 1 100 ? 20.194 20.399 1.304 1.00 61.16 100 LYS A O 1
ATOM 840 N N . SER A 1 101 ? 20.731 18.599 0.106 1.00 53.50 101 SER A N 1
ATOM 841 C CA . SER A 1 101 ? 19.447 17.919 0.281 1.00 53.50 101 SER A CA 1
ATOM 842 C C . SER A 1 101 ? 19.638 16.460 0.695 1.00 53.50 101 SER A C 1
ATOM 844 O O . SER A 1 101 ? 20.511 15.793 0.132 1.00 53.50 101 SER A O 1
ATOM 846 N N . PRO A 1 102 ? 18.802 15.938 1.612 1.00 62.03 102 PRO A N 1
ATOM 847 C CA . PRO A 1 102 ? 18.819 14.526 1.976 1.00 62.03 102 PRO A CA 1
ATOM 848 C C . PRO A 1 102 ? 18.647 13.633 0.735 1.00 62.03 102 PRO A C 1
ATOM 850 O O . PRO A 1 102 ? 17.997 14.051 -0.232 1.00 62.03 102 PRO A O 1
ATOM 853 N N . PRO A 1 103 ? 19.221 12.414 0.741 1.00 65.69 103 PRO A N 1
ATOM 854 C CA . PRO A 1 103 ? 19.140 11.506 -0.393 1.00 65.69 103 PRO A CA 1
ATOM 855 C C . PRO A 1 103 ? 17.677 11.268 -0.767 1.00 65.69 103 PRO A C 1
ATOM 857 O O . PRO A 1 103 ? 16.830 10.948 0.069 1.00 65.69 103 PRO A O 1
ATOM 860 N N . VAL A 1 104 ? 17.374 11.472 -2.046 1.00 72.88 104 VAL A N 1
ATOM 861 C CA . VAL A 1 104 ? 16.044 11.241 -2.605 1.00 72.88 104 VAL A CA 1
ATOM 862 C C . VAL A 1 104 ? 15.702 9.758 -2.426 1.00 72.88 104 VAL A C 1
ATOM 864 O O . VAL A 1 104 ? 16.517 8.899 -2.755 1.00 72.88 104 VAL A O 1
ATOM 867 N N . SER A 1 105 ? 14.501 9.449 -1.920 1.00 81.44 105 SER A N 1
ATOM 868 C CA . SER A 1 105 ? 14.018 8.062 -1.810 1.00 81.44 105 SER A CA 1
ATOM 869 C C . SER A 1 105 ? 14.201 7.312 -3.143 1.00 81.44 105 SER A C 1
ATOM 871 O O . SER A 1 105 ? 13.921 7.909 -4.190 1.00 81.44 105 SER A O 1
ATOM 873 N N . PRO A 1 106 ? 14.603 6.023 -3.145 1.00 82.38 106 PRO A N 1
ATOM 874 C CA . PRO A 1 106 ? 14.819 5.244 -4.368 1.00 82.38 106 PRO A CA 1
ATOM 875 C C . PRO A 1 106 ? 13.658 5.329 -5.370 1.00 82.38 106 PRO A C 1
ATOM 877 O O . PRO A 1 106 ? 13.878 5.454 -6.575 1.00 82.38 106 PRO A O 1
ATOM 880 N N . THR A 1 107 ? 12.416 5.361 -4.877 1.00 84.06 107 THR A N 1
ATOM 881 C CA . THR A 1 107 ? 11.206 5.514 -5.698 1.00 84.06 107 THR A CA 1
ATOM 882 C C . THR A 1 107 ? 11.147 6.871 -6.395 1.00 84.06 107 THR A C 1
ATOM 884 O O . THR A 1 107 ? 10.859 6.948 -7.588 1.00 84.06 107 THR A O 1
ATOM 887 N N . LYS A 1 108 ? 11.459 7.954 -5.674 1.00 87.12 108 LYS A N 1
ATOM 888 C CA . LYS A 1 108 ? 11.456 9.316 -6.224 1.00 87.12 108 LYS A CA 1
ATOM 889 C C . LYS A 1 108 ? 12.635 9.531 -7.178 1.00 87.12 108 LYS A C 1
ATOM 891 O O . LYS A 1 108 ? 12.477 10.198 -8.196 1.00 87.12 108 LYS A O 1
ATOM 896 N N . PHE A 1 109 ? 13.781 8.905 -6.912 1.00 88.88 109 PHE A N 1
ATOM 897 C CA . PHE A 1 109 ? 14.904 8.878 -7.848 1.00 88.88 109 PHE A CA 1
ATOM 898 C C . PHE A 1 109 ? 14.524 8.168 -9.153 1.00 88.88 109 PH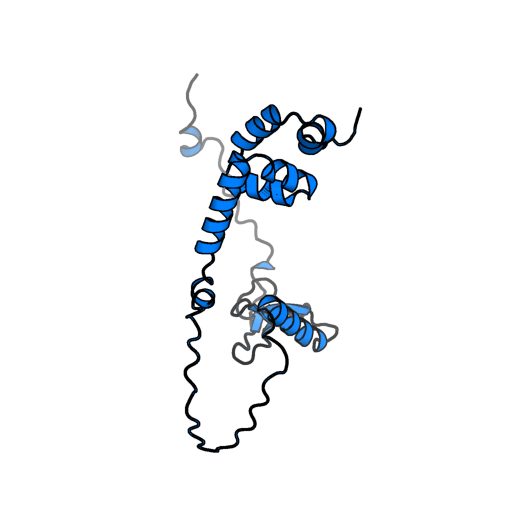E A C 1
ATOM 900 O O . PHE A 1 109 ? 14.724 8.726 -10.229 1.00 88.88 109 PHE A O 1
ATOM 907 N N . ARG A 1 110 ? 13.908 6.979 -9.066 1.00 90.31 110 ARG A N 1
ATOM 908 C CA . ARG A 1 110 ? 13.407 6.244 -10.237 1.00 90.31 110 ARG A CA 1
ATOM 909 C C . ARG A 1 110 ? 12.400 7.077 -11.027 1.00 90.31 110 ARG A C 1
ATOM 911 O O . ARG A 1 110 ? 12.525 7.167 -12.242 1.00 90.31 110 ARG A O 1
ATOM 918 N N . PHE A 1 111 ? 11.447 7.714 -10.350 1.00 92.06 111 PHE A N 1
ATOM 919 C CA . PHE A 1 111 ? 10.480 8.599 -10.996 1.00 92.06 111 PHE A CA 1
ATOM 920 C C . PHE A 1 111 ? 11.169 9.728 -11.775 1.00 92.06 111 PHE A C 1
ATOM 922 O O . PHE A 1 111 ? 10.912 9.893 -12.964 1.00 92.06 111 PHE A O 1
ATOM 929 N N . HIS A 1 112 ? 12.095 10.457 -11.145 1.00 91.56 112 HIS A N 1
ATOM 930 C CA . HIS A 1 112 ? 12.825 11.533 -11.818 1.00 91.56 112 HIS A CA 1
ATOM 931 C C . HIS A 1 112 ? 13.700 11.032 -12.969 1.00 91.56 112 HIS A C 1
ATOM 933 O O . HIS A 1 112 ? 13.818 11.722 -13.978 1.00 91.56 112 HIS A O 1
ATOM 939 N N . LEU A 1 113 ? 14.279 9.834 -12.849 1.00 91.44 113 LEU A N 1
ATOM 940 C CA . LEU A 1 113 ? 15.046 9.211 -13.924 1.00 91.44 113 LEU A CA 1
ATOM 941 C C . LEU A 1 113 ? 14.168 8.963 -15.159 1.00 91.44 113 LEU A C 1
ATOM 943 O O . LEU A 1 113 ? 14.541 9.362 -16.256 1.00 91.44 113 LEU A O 1
ATOM 947 N N . PHE A 1 114 ? 12.985 8.367 -14.981 1.00 94.12 114 PHE A N 1
ATOM 948 C CA . PHE A 1 114 ? 12.038 8.149 -16.080 1.00 94.12 114 PHE A CA 1
ATOM 949 C C . PHE A 1 114 ? 11.496 9.468 -16.638 1.00 94.12 114 PHE A C 1
ATOM 951 O O . PHE A 1 114 ? 11.430 9.637 -17.849 1.00 94.12 114 PHE A O 1
ATOM 958 N N . GLN A 1 115 ? 11.168 10.429 -15.772 1.00 93.88 115 GLN A N 1
ATOM 959 C CA . GLN A 1 115 ? 10.681 11.744 -16.189 1.00 93.88 115 GLN A CA 1
ATOM 960 C C . GLN A 1 115 ? 11.718 12.512 -17.018 1.00 93.88 115 GLN A C 1
ATOM 962 O O . GLN A 1 115 ? 11.352 13.217 -17.956 1.00 93.88 115 GLN A O 1
ATOM 967 N N . LYS A 1 116 ? 13.005 12.400 -16.673 1.00 93.06 116 LYS A N 1
ATOM 968 C CA . LYS A 1 116 ? 14.088 13.050 -17.414 1.00 93.06 116 LYS A CA 1
ATOM 969 C C . LYS A 1 116 ? 14.216 12.477 -18.823 1.00 93.06 116 LYS A C 1
ATOM 971 O O . LYS A 1 116 ? 14.289 13.257 -19.763 1.00 93.06 116 LYS A O 1
ATOM 976 N N . GLU A 1 117 ? 14.195 11.153 -18.959 1.00 92.81 117 GLU A N 1
ATOM 977 C CA . GLU A 1 117 ? 14.259 10.502 -20.274 1.00 92.81 117 GLU A CA 1
ATOM 978 C C . GLU A 1 117 ? 12.981 10.712 -21.094 1.00 92.81 117 GLU A C 1
ATOM 980 O O . GLU A 1 117 ? 13.056 10.873 -22.301 1.00 92.81 117 GLU A O 1
ATOM 985 N N . ALA A 1 118 ? 11.803 10.796 -20.466 1.00 91.44 118 ALA A N 1
ATOM 986 C CA . ALA A 1 118 ? 10.558 11.100 -21.180 1.00 91.44 118 ALA A CA 1
ATOM 987 C C . ALA A 1 118 ? 10.640 12.420 -21.969 1.00 91.44 118 ALA A C 1
ATOM 989 O O . ALA A 1 118 ? 10.076 12.534 -23.049 1.00 91.44 118 ALA A O 1
ATOM 990 N N . ARG A 1 119 ? 11.352 13.418 -21.426 1.00 92.00 119 ARG A N 1
ATOM 991 C CA . ARG A 1 119 ? 11.513 14.746 -22.040 1.00 92.00 119 ARG A CA 1
ATOM 992 C C . ARG A 1 119 ? 12.464 14.757 -23.236 1.00 92.00 119 ARG A C 1
ATOM 994 O O . ARG A 1 119 ? 12.485 15.747 -23.955 1.00 92.00 119 ARG A O 1
ATOM 1001 N N . THR A 1 120 ? 13.290 13.726 -23.398 1.00 91.12 120 THR A N 1
ATOM 1002 C CA . THR A 1 120 ? 14.270 13.625 -24.489 1.00 91.12 120 THR A CA 1
ATOM 1003 C C . THR A 1 120 ? 13.787 12.733 -25.632 1.00 91.12 120 THR A C 1
ATOM 1005 O O . THR A 1 120 ? 14.497 12.599 -26.629 1.00 91.12 120 THR A O 1
ATOM 1008 N N . LEU A 1 121 ? 12.600 12.129 -25.500 1.00 91.00 121 LEU A N 1
ATOM 1009 C CA . LEU A 1 121 ? 11.976 11.336 -26.553 1.00 91.00 121 LEU A CA 1
ATOM 1010 C C . LEU A 1 121 ? 11.519 12.215 -27.717 1.00 91.00 121 LEU A C 1
ATOM 1012 O O . LEU A 1 121 ? 11.127 13.367 -27.535 1.00 91.00 121 LEU A O 1
ATOM 1016 N N . LYS A 1 122 ? 11.561 11.636 -28.914 1.00 90.56 122 LYS A N 1
ATOM 1017 C CA . LYS A 1 122 ? 10.983 12.230 -30.125 1.00 90.56 122 LYS A CA 1
ATOM 1018 C C . LYS A 1 122 ? 9.468 12.010 -30.155 1.00 90.56 122 LYS A C 1
ATOM 1020 O O . LYS A 1 122 ? 8.962 11.151 -29.440 1.00 90.56 122 LYS A O 1
ATOM 1025 N N . GLU A 1 123 ? 8.765 12.741 -31.017 1.00 86.31 123 GLU A N 1
ATOM 1026 C CA . GLU A 1 123 ? 7.298 12.662 -31.158 1.00 86.31 123 GLU A CA 1
ATOM 1027 C C . GLU A 1 123 ? 6.797 11.234 -31.454 1.00 86.31 123 GLU A C 1
ATOM 1029 O O . GLU A 1 123 ? 5.771 10.823 -30.918 1.00 86.31 123 GLU A O 1
ATOM 1034 N N . ASP A 1 124 ? 7.572 10.445 -32.206 1.00 87.62 124 ASP A N 1
ATOM 1035 C CA . ASP A 1 124 ? 7.246 9.056 -32.567 1.00 87.62 124 ASP A CA 1
ATOM 1036 C C . ASP A 1 124 ? 7.826 7.995 -31.609 1.00 87.62 124 ASP A C 1
ATOM 1038 O O . ASP A 1 124 ? 7.791 6.796 -31.901 1.00 87.62 124 ASP A O 1
ATOM 1042 N N . GLU A 1 125 ? 8.413 8.401 -30.481 1.00 93.19 125 GLU A N 1
ATOM 1043 C CA . GLU A 1 125 ? 9.009 7.490 -29.503 1.00 93.19 125 GLU A CA 1
ATOM 1044 C C . GLU A 1 125 ? 8.173 7.424 -28.218 1.00 93.19 125 GLU A C 1
ATOM 1046 O O . GLU A 1 125 ? 7.696 8.421 -27.685 1.00 93.19 125 GLU A O 1
ATOM 1051 N N . VAL A 1 126 ? 8.043 6.221 -27.663 1.00 93.25 126 VAL A N 1
ATOM 1052 C CA . VAL A 1 126 ? 7.365 5.955 -26.394 1.00 93.25 126 VAL A CA 1
ATOM 1053 C C . VAL A 1 126 ? 8.357 5.488 -25.336 1.00 93.25 126 VAL A C 1
ATOM 1055 O O . VAL A 1 126 ? 9.316 4.762 -25.616 1.00 93.25 126 VAL A O 1
ATOM 1058 N N . LEU A 1 127 ? 8.123 5.892 -24.088 1.00 94.75 127 LEU A N 1
ATOM 1059 C CA . LEU A 1 127 ? 8.960 5.492 -22.962 1.00 94.75 127 LEU A CA 1
ATOM 1060 C C . LEU A 1 127 ? 8.537 4.117 -22.446 1.00 94.75 127 LEU A C 1
ATOM 1062 O O . LEU A 1 127 ? 7.397 3.950 -22.016 1.00 94.75 127 LEU A O 1
ATOM 1066 N N . MET A 1 128 ? 9.463 3.158 -22.389 1.00 93.50 128 MET A N 1
ATOM 1067 C CA . MET A 1 128 ? 9.234 1.869 -21.725 1.00 93.50 128 MET A CA 1
ATOM 1068 C C . MET A 1 128 ? 10.374 1.485 -20.783 1.00 93.50 128 MET A C 1
ATOM 1070 O O . MET A 1 128 ? 11.446 2.086 -20.770 1.00 93.50 128 MET A O 1
ATOM 1074 N N . GLU A 1 129 ? 10.142 0.463 -19.965 1.00 94.25 129 GLU A N 1
ATOM 1075 C CA . GLU A 1 129 ? 11.176 -0.128 -19.122 1.00 94.25 129 GLU A CA 1
ATOM 1076 C C . GLU A 1 129 ? 12.036 -1.139 -19.892 1.00 94.25 129 GLU A C 1
ATOM 1078 O O . GLU A 1 129 ? 11.544 -1.938 -20.686 1.00 94.25 129 GLU A O 1
ATOM 1083 N N . CYS A 1 130 ? 13.339 -1.128 -19.621 1.00 94.31 130 CYS A N 1
ATOM 1084 C CA . CYS A 1 130 ? 14.266 -2.114 -20.154 1.00 94.31 130 CYS A CA 1
ATOM 1085 C C . CYS A 1 130 ? 14.017 -3.482 -19.494 1.00 94.31 130 CYS A C 1
ATOM 1087 O O . CYS A 1 130 ? 14.071 -3.564 -18.264 1.00 94.31 130 CYS A O 1
ATOM 1089 N N . PRO A 1 131 ? 13.866 -4.576 -20.257 1.00 93.12 131 PRO A N 1
ATOM 1090 C CA . PRO A 1 131 ? 13.652 -5.908 -19.689 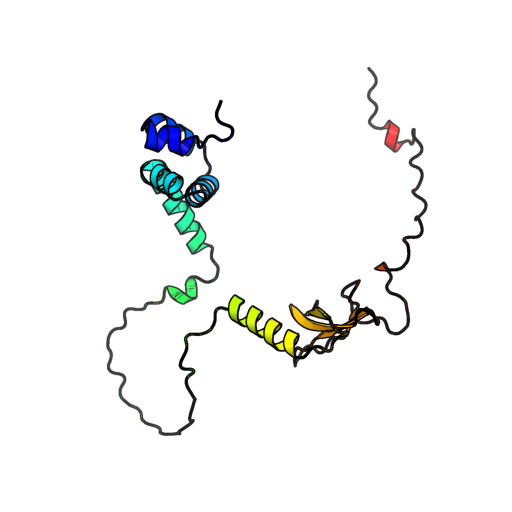1.00 93.12 131 PRO A CA 1
ATOM 1091 C C . PRO A 1 131 ? 14.865 -6.466 -18.931 1.00 93.12 131 PRO A C 1
ATOM 1093 O O . PRO A 1 131 ? 14.713 -7.376 -18.124 1.00 93.12 131 PRO A O 1
ATOM 1096 N N . ARG A 1 132 ? 16.072 -5.926 -19.158 1.00 91.38 132 ARG A N 1
ATOM 1097 C CA . ARG A 1 132 ? 17.308 -6.386 -18.500 1.00 91.38 132 ARG A CA 1
ATOM 1098 C C . ARG A 1 132 ? 17.616 -5.652 -17.195 1.00 91.38 132 ARG A C 1
ATOM 1100 O O . ARG A 1 132 ? 18.093 -6.267 -16.252 1.00 91.38 132 ARG A O 1
ATOM 1107 N N . CYS A 1 133 ? 17.417 -4.334 -17.156 1.00 92.38 133 CYS A N 1
ATOM 1108 C CA . CYS A 1 133 ? 17.843 -3.499 -16.020 1.00 92.38 133 CYS A CA 1
ATOM 1109 C C . CYS A 1 133 ? 16.753 -2.565 -15.478 1.00 92.38 133 CYS A C 1
ATOM 1111 O O . CYS A 1 133 ? 17.036 -1.716 -14.632 1.00 92.38 133 CYS A O 1
ATOM 1113 N N . SER A 1 134 ? 15.528 -2.661 -16.003 1.00 92.38 134 SER A N 1
ATOM 1114 C CA . SER A 1 134 ? 14.367 -1.848 -15.617 1.00 92.38 134 SER A CA 1
ATOM 1115 C C . SER A 1 134 ? 14.580 -0.331 -15.720 1.00 92.38 134 SER A C 1
ATOM 1117 O O . SER A 1 134 ? 13.826 0.436 -15.119 1.00 92.38 134 SER A O 1
ATOM 1119 N N . ARG A 1 135 ? 15.605 0.126 -16.448 1.00 92.94 135 ARG A N 1
ATOM 1120 C CA . ARG A 1 135 ? 15.864 1.544 -16.741 1.00 92.94 135 ARG A CA 1
ATOM 1121 C C . ARG A 1 135 ? 14.982 2.048 -17.888 1.00 92.94 135 ARG A C 1
ATOM 1123 O O . ARG A 1 135 ? 14.496 1.230 -18.668 1.00 92.94 135 ARG A O 1
ATOM 1130 N N . PRO A 1 136 ? 14.782 3.369 -18.007 1.00 94.69 136 PRO A N 1
ATOM 1131 C CA . PRO A 1 136 ? 14.055 3.947 -19.132 1.00 94.69 136 PRO A CA 1
ATOM 1132 C C . PRO A 1 136 ? 14.697 3.587 -20.478 1.00 94.69 136 PRO A C 1
ATOM 1134 O O . PRO A 1 136 ? 15.922 3.583 -20.634 1.00 94.69 136 PRO A O 1
ATOM 1137 N N . SER A 1 137 ? 13.840 3.273 -21.440 1.00 95.12 137 SER A N 1
ATOM 1138 C CA . SER A 1 137 ? 14.180 2.909 -22.811 1.00 95.12 137 SER A CA 1
ATOM 1139 C C . SER A 1 137 ? 13.303 3.698 -23.771 1.00 95.12 137 SER A C 1
ATOM 1141 O O . SER A 1 137 ? 12.095 3.806 -23.552 1.00 95.12 137 SER A O 1
ATOM 1143 N N . ALA A 1 138 ? 13.910 4.228 -24.826 1.00 94.69 138 ALA A N 1
ATOM 1144 C CA . ALA A 1 138 ? 13.195 4.874 -25.917 1.00 94.69 138 ALA A CA 1
ATOM 1145 C C . ALA A 1 138 ? 12.741 3.792 -26.893 1.00 94.69 138 ALA A C 1
ATOM 1147 O O . ALA A 1 138 ? 13.562 3.003 -27.356 1.00 94.69 138 ALA A O 1
ATOM 1148 N N . CYS A 1 139 ? 11.445 3.710 -27.160 1.00 92.56 139 CYS A N 1
ATOM 1149 C CA . CYS A 1 139 ? 10.874 2.667 -27.997 1.00 92.56 139 CYS A CA 1
ATOM 1150 C C . CYS A 1 139 ? 10.138 3.283 -29.171 1.00 92.56 139 CYS A C 1
ATOM 1152 O O . CYS A 1 139 ? 9.329 4.178 -28.983 1.00 92.56 139 CYS A O 1
ATOM 1154 N N . SER A 1 140 ? 10.380 2.784 -30.373 1.00 91.38 140 SER A N 1
ATOM 1155 C CA . SER A 1 140 ? 9.656 3.215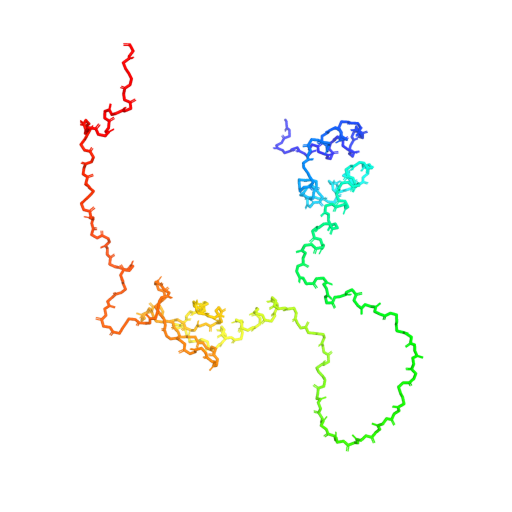 -31.563 1.00 91.38 140 SER A CA 1
ATOM 1156 C C . SER A 1 140 ? 8.506 2.231 -31.823 1.00 91.38 140 SER A C 1
ATOM 1158 O O . SER A 1 140 ? 8.764 1.048 -32.071 1.00 91.38 140 SER A O 1
ATOM 1160 N N . PRO A 1 141 ? 7.231 2.667 -31.762 1.00 85.50 141 PRO A N 1
ATOM 1161 C CA . PRO A 1 141 ? 6.086 1.809 -32.062 1.00 85.50 141 PRO A CA 1
ATOM 1162 C C . PRO A 1 141 ? 6.065 1.333 -33.519 1.00 85.50 141 PRO A C 1
ATOM 1164 O O . PRO A 1 141 ? 5.601 0.230 -33.785 1.00 85.50 141 PRO A O 1
ATOM 1167 N N . SER A 1 142 ? 6.596 2.133 -34.449 1.00 85.75 142 SER A N 1
ATOM 1168 C CA . SER A 1 142 ? 6.641 1.811 -35.881 1.00 85.75 142 SER A CA 1
ATOM 1169 C C . SER A 1 142 ? 7.648 0.710 -36.213 1.00 85.75 142 SER A C 1
ATOM 1171 O O . SER A 1 142 ? 7.376 -0.142 -37.054 1.00 85.75 142 SER A O 1
ATOM 1173 N N . THR A 1 143 ? 8.797 0.691 -35.534 1.00 87.00 143 THR A N 1
ATOM 1174 C CA . THR A 1 143 ? 9.843 -0.326 -35.749 1.00 87.00 143 THR A CA 1
ATOM 1175 C C . THR A 1 143 ? 9.777 -1.483 -34.755 1.00 87.00 143 THR A C 1
ATOM 1177 O O . THR A 1 143 ? 10.469 -2.481 -34.935 1.00 87.00 143 THR A O 1
ATOM 1180 N N . LEU A 1 144 ? 8.948 -1.371 -33.708 1.00 89.19 144 LEU A N 1
ATOM 1181 C CA . LEU A 1 144 ? 8.830 -2.331 -32.602 1.00 89.19 144 LEU A CA 1
ATOM 1182 C C . LEU A 1 144 ? 10.155 -2.615 -31.880 1.00 89.19 144 LEU A C 1
ATOM 1184 O O . LEU A 1 144 ? 10.329 -3.668 -31.256 1.00 89.19 144 LEU A O 1
ATOM 1188 N N . ILE A 1 145 ? 11.085 -1.663 -31.944 1.00 91.25 145 ILE A N 1
ATOM 1189 C CA . ILE A 1 145 ? 12.400 -1.742 -31.316 1.00 91.25 145 ILE A CA 1
ATOM 1190 C C . ILE A 1 145 ? 12.468 -0.722 -30.179 1.00 91.25 145 ILE A C 1
ATOM 1192 O O . ILE A 1 145 ? 12.156 0.458 -30.340 1.00 91.25 145 ILE A O 1
ATOM 1196 N N . GLY A 1 146 ? 12.879 -1.209 -29.012 1.00 93.69 146 GLY A N 1
ATOM 1197 C CA . GLY A 1 146 ? 13.214 -0.436 -27.829 1.00 93.69 146 GLY A CA 1
ATOM 1198 C C . GLY A 1 146 ? 14.715 -0.402 -27.599 1.00 93.69 146 GLY A C 1
ATOM 1199 O O . GLY A 1 146 ? 15.378 -1.433 -27.673 1.00 93.69 146 GLY A O 1
ATOM 1200 N N . GLU A 1 147 ? 15.252 0.770 -27.285 1.00 94.56 147 GLU A N 1
ATOM 1201 C CA . GLU A 1 147 ? 16.658 0.976 -26.958 1.00 94.56 147 GLU A CA 1
ATOM 1202 C C . GLU A 1 147 ? 16.807 1.521 -25.536 1.00 94.56 147 GLU A C 1
ATOM 1204 O O . GLU A 1 147 ? 16.285 2.580 -25.174 1.00 94.56 147 GLU A O 1
ATOM 1209 N N . CYS A 1 148 ? 17.533 0.782 -24.701 1.00 94.38 148 CYS A N 1
ATOM 1210 C CA . CYS A 1 148 ? 17.777 1.164 -23.318 1.00 94.38 148 CYS A CA 1
ATOM 1211 C C . CYS A 1 148 ? 18.773 2.328 -23.218 1.00 94.38 148 CYS A C 1
ATOM 1213 O O . CYS A 1 148 ? 19.940 2.182 -23.574 1.00 94.38 148 CYS A O 1
ATOM 1215 N N . ARG A 1 149 ? 18.359 3.439 -22.591 1.00 89.19 149 ARG A N 1
ATOM 1216 C CA . ARG A 1 149 ? 19.191 4.646 -22.385 1.00 89.19 149 ARG A CA 1
ATOM 1217 C C . ARG A 1 149 ? 20.151 4.545 -21.191 1.00 89.19 149 ARG A C 1
ATOM 1219 O O . ARG A 1 149 ? 20.865 5.483 -20.849 1.00 89.19 149 ARG A O 1
ATOM 1226 N N . GLY A 1 150 ? 20.185 3.399 -20.513 1.00 86.19 150 GLY A N 1
ATOM 1227 C CA . GLY A 1 150 ? 21.156 3.137 -19.455 1.00 86.19 150 GLY A CA 1
ATOM 1228 C C . GLY A 1 150 ? 22.580 3.014 -20.005 1.00 86.19 150 GLY A C 1
ATOM 1229 O O . GLY A 1 150 ? 22.842 2.083 -20.761 1.00 86.19 150 GLY A O 1
ATOM 1230 N N . LEU A 1 151 ? 23.490 3.879 -19.536 1.00 84.12 151 LEU A N 1
ATOM 1231 C CA . LEU A 1 151 ? 24.902 3.974 -19.958 1.00 84.12 151 LEU A CA 1
ATOM 1232 C C . LEU A 1 151 ? 25.647 2.631 -20.068 1.00 84.12 151 LEU A C 1
ATOM 1234 O O . LEU A 1 151 ? 26.480 2.476 -20.947 1.00 84.12 151 LEU A O 1
ATOM 1238 N N . ALA A 1 152 ? 25.356 1.665 -19.194 1.00 87.56 152 ALA A N 1
ATOM 1239 C CA . ALA A 1 152 ? 26.011 0.353 -19.201 1.00 87.56 152 ALA A CA 1
ATOM 1240 C C . ALA A 1 152 ? 25.208 -0.747 -19.920 1.00 87.56 152 ALA A C 1
ATOM 1242 O O . ALA A 1 152 ? 25.740 -1.816 -20.193 1.00 87.56 152 ALA A O 1
ATOM 1243 N N . CYS A 1 153 ? 23.913 -0.535 -20.172 1.00 91.75 153 CYS A N 1
ATOM 1244 C CA . CYS A 1 153 ? 23.042 -1.590 -20.686 1.00 91.75 153 CYS A CA 1
ATOM 1245 C C . CYS A 1 153 ? 22.921 -1.548 -22.208 1.00 91.75 153 CYS A C 1
ATOM 1247 O O . CYS A 1 153 ? 23.027 -2.610 -22.810 1.00 91.75 153 CYS A O 1
ATOM 1249 N N . MET A 1 154 ? 22.629 -0.373 -22.788 1.00 88.94 154 MET A N 1
ATOM 1250 C CA . MET A 1 154 ? 22.497 -0.120 -24.239 1.00 88.94 154 MET A CA 1
ATOM 1251 C C . MET A 1 154 ? 21.828 -1.250 -25.055 1.00 88.94 154 MET A C 1
ATOM 1253 O O . MET A 1 154 ? 22.161 -1.504 -26.208 1.00 88.94 154 MET A O 1
ATOM 1257 N N . LEU A 1 155 ? 20.886 -1.973 -24.441 1.00 92.75 155 LEU A N 1
ATOM 1258 C CA . LEU A 1 155 ? 20.243 -3.134 -25.043 1.00 92.75 155 LEU A CA 1
ATOM 1259 C C . LEU A 1 155 ? 19.179 -2.661 -26.029 1.00 92.75 155 LEU A C 1
ATOM 1261 O O . LEU A 1 155 ? 18.290 -1.900 -25.639 1.00 92.75 155 LEU A O 1
ATOM 1265 N N . LYS A 1 156 ? 19.227 -3.194 -27.252 1.00 93.94 156 LYS A N 1
ATOM 1266 C CA . LYS A 1 156 ? 18.119 -3.142 -28.206 1.00 93.94 156 LYS A CA 1
ATOM 1267 C C . LYS A 1 156 ? 17.242 -4.381 -28.044 1.00 93.94 156 LYS A C 1
ATOM 1269 O O . LYS A 1 156 ? 17.743 -5.507 -28.070 1.00 93.94 156 LYS A O 1
ATOM 1274 N N . PHE A 1 157 ? 15.947 -4.184 -27.845 1.00 93.56 157 PHE A N 1
ATOM 1275 C CA . PHE A 1 157 ? 14.982 -5.247 -27.573 1.00 93.56 157 PHE A CA 1
ATOM 1276 C C . PHE A 1 157 ? 13.683 -5.031 -28.352 1.00 93.56 157 PHE A C 1
ATOM 1278 O O . PHE A 1 157 ? 13.381 -3.921 -28.773 1.00 93.56 157 PHE A O 1
ATOM 1285 N N . CYS A 1 158 ? 12.906 -6.089 -28.553 1.00 92.31 158 CYS A N 1
ATOM 1286 C CA . CYS A 1 158 ? 11.594 -5.998 -29.183 1.00 92.31 158 CYS A CA 1
ATOM 1287 C C . CYS A 1 158 ? 10.538 -5.546 -28.163 1.00 92.31 158 CYS A C 1
ATOM 1289 O O . CYS A 1 158 ? 10.433 -6.113 -27.074 1.00 92.31 158 CYS A O 1
ATOM 1291 N N . THR A 1 159 ? 9.726 -4.550 -28.518 1.00 90.75 159 THR A N 1
ATOM 1292 C CA . THR A 1 159 ? 8.697 -3.978 -27.630 1.00 90.75 159 THR A CA 1
ATOM 1293 C C . THR A 1 159 ? 7.547 -4.942 -27.332 1.00 90.75 159 THR A C 1
ATOM 1295 O O . THR A 1 159 ? 6.886 -4.796 -26.306 1.00 90.75 159 THR A O 1
ATOM 1298 N N . VAL A 1 160 ? 7.337 -5.948 -28.188 1.00 90.00 160 VAL A N 1
ATOM 1299 C CA . VAL A 1 160 ? 6.250 -6.931 -28.065 1.00 90.00 160 VAL A CA 1
ATOM 1300 C C . VAL A 1 160 ? 6.641 -8.073 -27.127 1.00 90.00 160 VAL A C 1
ATOM 1302 O O . VAL A 1 160 ? 5.979 -8.311 -26.121 1.00 90.00 160 VAL A O 1
ATOM 1305 N N . CYS A 1 161 ? 7.733 -8.777 -27.430 1.00 89.75 161 CYS A N 1
ATOM 1306 C CA . CYS A 1 161 ? 8.154 -9.967 -26.682 1.00 89.75 161 CYS A CA 1
ATOM 1307 C C . CYS A 1 161 ? 9.178 -9.685 -25.577 1.00 89.75 161 CYS A C 1
ATOM 1309 O O . CYS A 1 161 ? 9.512 -10.585 -24.809 1.00 89.75 161 CYS A O 1
ATOM 1311 N N . ARG A 1 162 ? 9.696 -8.452 -25.498 1.00 90.19 162 ARG A N 1
ATOM 1312 C CA . ARG A 1 162 ? 10.713 -8.018 -24.527 1.00 90.19 162 ARG A CA 1
ATOM 1313 C C . ARG A 1 162 ? 12.040 -8.802 -24.591 1.00 90.19 162 ARG A C 1
ATOM 1315 O O . ARG A 1 162 ? 12.817 -8.765 -23.639 1.00 90.19 162 ARG A O 1
ATOM 1322 N N . THR A 1 163 ? 12.341 -9.473 -25.706 1.00 88.75 163 THR A N 1
ATOM 1323 C CA . THR A 1 163 ? 13.626 -10.163 -25.954 1.00 88.75 163 THR A CA 1
ATOM 1324 C C . THR A 1 163 ? 14.596 -9.276 -26.744 1.00 88.75 163 THR A C 1
ATOM 1326 O O . THR A 1 163 ? 14.155 -8.261 -27.285 1.00 88.75 163 THR A O 1
ATOM 1329 N N . PRO A 1 164 ? 15.897 -9.623 -26.867 1.00 89.69 164 PRO A N 1
ATOM 1330 C CA . PRO A 1 164 ? 16.813 -8.925 -27.776 1.00 89.69 164 PRO A CA 1
ATOM 1331 C C . PRO A 1 164 ? 16.221 -8.755 -29.183 1.00 89.69 164 PRO A C 1
ATOM 1333 O O . PRO A 1 164 ? 15.422 -9.588 -29.619 1.00 89.69 164 PRO A O 1
ATOM 1336 N N . ALA A 1 165 ? 16.568 -7.648 -29.844 1.00 87.12 165 ALA A N 1
ATOM 1337 C CA . ALA A 1 165 ? 15.963 -7.240 -31.109 1.00 87.12 165 ALA A CA 1
ATOM 1338 C C . ALA A 1 165 ? 16.044 -8.340 -32.183 1.00 87.12 165 ALA A C 1
ATOM 1340 O O . ALA A 1 165 ? 17.040 -9.054 -32.295 1.00 87.12 165 ALA A O 1
ATOM 1341 N N . HIS A 1 166 ? 14.981 -8.468 -32.977 1.00 84.62 166 HIS A N 1
ATOM 1342 C CA . HIS A 1 166 ? 14.925 -9.409 -34.090 1.00 84.62 166 HIS A CA 1
ATOM 1343 C C . HIS A 1 166 ? 15.439 -8.714 -35.355 1.00 84.62 166 HIS A C 1
ATOM 1345 O O . HIS A 1 166 ? 14.810 -7.779 -35.837 1.00 84.62 166 HIS A O 1
ATOM 1351 N N . GLU A 1 167 ? 16.578 -9.145 -35.895 1.00 73.12 167 GLU A N 1
ATOM 1352 C CA . GLU A 1 167 ? 17.181 -8.497 -37.074 1.00 73.12 167 GLU A CA 1
ATOM 1353 C C . GLU A 1 167 ? 16.622 -9.015 -38.409 1.00 73.12 167 GLU A C 1
ATOM 1355 O O . GLU A 1 167 ? 16.718 -8.336 -39.426 1.00 73.12 167 GLU A O 1
ATOM 1360 N N . ARG A 1 168 ? 16.070 -10.237 -38.432 1.00 68.38 168 ARG A N 1
ATOM 1361 C CA . ARG A 1 168 ? 15.733 -10.958 -39.678 1.00 68.38 168 ARG A CA 1
ATOM 1362 C C . ARG A 1 168 ? 14.382 -11.680 -39.668 1.00 68.38 168 ARG A C 1
ATOM 1364 O O . ARG A 1 168 ? 14.051 -12.342 -40.645 1.00 68.38 168 ARG A O 1
ATOM 1371 N N . SER A 1 169 ? 13.599 -11.583 -38.592 1.00 73.00 169 SER A N 1
ATOM 1372 C CA . SER A 1 169 ? 12.305 -12.270 -38.483 1.00 73.00 169 SER A CA 1
ATOM 1373 C C . SER A 1 169 ? 11.263 -11.392 -37.785 1.00 73.00 169 SER A C 1
ATOM 1375 O O . SER A 1 169 ? 11.615 -10.695 -36.829 1.00 73.00 169 SER A O 1
ATOM 1377 N N . PRO A 1 170 ? 9.981 -11.438 -38.191 1.00 79.44 170 PRO A N 1
ATOM 1378 C CA . PRO A 1 170 ? 8.911 -10.800 -37.434 1.00 79.44 170 PRO A CA 1
ATOM 1379 C C . PRO A 1 170 ? 8.810 -11.419 -36.035 1.00 79.44 170 PRO A C 1
ATOM 1381 O O . PRO A 1 170 ? 9.187 -12.572 -35.813 1.00 79.44 170 PRO A O 1
ATOM 1384 N N . CYS A 1 171 ? 8.306 -10.643 -35.075 1.00 82.75 171 CYS A N 1
ATOM 1385 C CA . CYS A 1 171 ? 8.159 -11.114 -33.703 1.00 82.7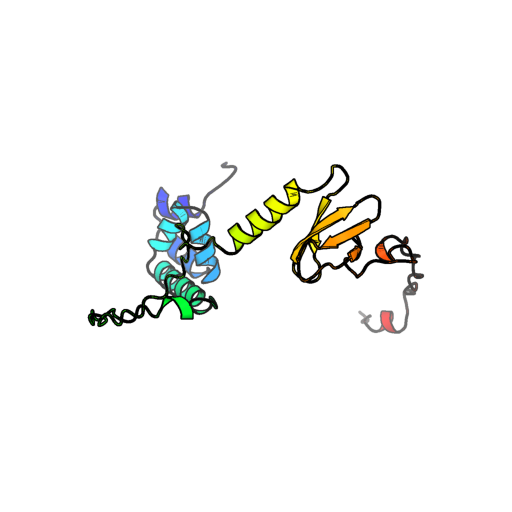5 171 CYS A CA 1
ATOM 1386 C C . CYS A 1 171 ? 7.207 -12.331 -33.652 1.00 82.75 171 CYS A C 1
ATOM 1388 O O . CYS A 1 171 ? 6.078 -12.221 -34.137 1.00 82.75 171 CYS A O 1
ATOM 1390 N N . PRO A 1 172 ? 7.585 -13.458 -33.016 1.00 76.25 172 PRO A N 1
ATOM 1391 C CA . PRO A 1 172 ? 6.721 -14.639 -32.901 1.00 76.25 172 PRO A CA 1
ATOM 1392 C C . PRO A 1 172 ? 5.372 -14.348 -32.231 1.00 76.25 172 PRO A C 1
ATOM 1394 O O . PRO A 1 172 ? 4.366 -14.971 -32.551 1.00 76.25 172 PRO A O 1
ATOM 1397 N N . PHE A 1 173 ? 5.331 -13.353 -31.343 1.00 76.94 173 PHE A N 1
ATOM 1398 C CA . PHE A 1 173 ? 4.113 -12.917 -30.656 1.00 76.94 173 PHE A CA 1
ATOM 1399 C C . PHE A 1 173 ? 3.157 -12.110 -31.548 1.00 76.94 173 PHE A C 1
ATOM 1401 O O . PHE A 1 173 ? 2.006 -11.917 -31.172 1.00 76.94 173 PHE A O 1
ATOM 1408 N N . LEU A 1 174 ? 3.616 -11.644 -32.715 1.00 73.69 174 LEU A N 1
ATOM 1409 C CA . LEU A 1 174 ? 2.777 -11.001 -33.732 1.00 73.69 174 LEU A CA 1
ATOM 1410 C C . LEU A 1 174 ? 2.325 -11.965 -34.826 1.00 73.69 174 LEU A C 1
ATOM 1412 O O . LEU A 1 174 ? 1.434 -11.627 -35.604 1.00 73.69 174 LEU A O 1
ATOM 1416 N N . THR A 1 175 ? 2.920 -13.157 -34.908 1.00 66.12 175 THR A N 1
ATOM 1417 C CA . THR A 1 175 ? 2.404 -14.171 -35.825 1.00 66.12 175 THR A CA 1
ATOM 1418 C C . THR A 1 175 ? 1.058 -14.659 -35.291 1.00 66.12 175 THR A C 1
ATOM 1420 O O . THR A 1 175 ? 0.982 -15.013 -34.109 1.00 66.12 175 THR A O 1
ATOM 1423 N N . PRO A 1 176 ? -0.021 -14.661 -36.101 1.00 57.81 176 PRO A N 1
ATOM 1424 C CA . PRO A 1 176 ? -1.266 -15.275 -35.677 1.00 57.81 176 PRO A CA 1
ATOM 1425 C C . PRO A 1 176 ? -0.934 -16.708 -35.291 1.00 57.81 176 PRO A C 1
ATOM 1427 O O . PRO A 1 176 ? -0.319 -17.432 -36.078 1.00 57.81 176 PRO A O 1
ATOM 1430 N N . VAL A 1 177 ? -1.288 -17.082 -34.059 1.00 59.00 177 VAL A N 1
ATOM 1431 C CA . VAL A 1 177 ? -1.191 -18.457 -33.579 1.00 59.00 177 VAL A CA 1
ATOM 1432 C C . VAL A 1 177 ? -1.912 -19.293 -34.623 1.00 59.00 177 VAL A C 1
ATOM 1434 O O . VAL A 1 177 ? -3.143 -19.296 -34.677 1.00 59.00 177 VAL A O 1
ATOM 1437 N N . THR A 1 178 ? -1.156 -19.956 -35.503 1.00 56.06 178 THR A N 1
ATOM 1438 C CA . THR A 1 178 ? -1.732 -21.012 -36.323 1.00 56.06 178 THR A CA 1
ATOM 1439 C C . THR A 1 178 ? -2.418 -21.919 -35.316 1.00 56.06 178 THR A C 1
ATOM 1441 O O . THR A 1 178 ? -1.794 -22.236 -34.296 1.00 56.06 178 THR A O 1
ATOM 1444 N N . PRO A 1 179 ? -3.710 -22.248 -35.488 1.00 53.03 17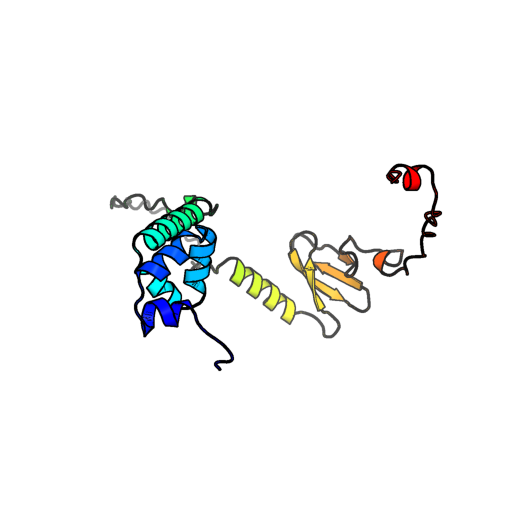9 PRO A N 1
ATOM 1445 C CA . PRO A 1 179 ? -4.369 -23.136 -34.559 1.00 53.03 179 PRO A CA 1
ATOM 1446 C C . PRO A 1 179 ? -3.587 -24.438 -34.651 1.00 53.03 179 PRO A C 1
ATOM 1448 O O . PRO A 1 179 ? -3.750 -25.207 -35.599 1.00 53.03 179 PRO A O 1
ATOM 1451 N N . THR A 1 180 ? -2.674 -24.655 -33.702 1.00 56.28 180 THR A N 1
ATOM 1452 C CA . THR A 1 180 ? -2.061 -25.944 -33.450 1.00 56.28 180 THR A CA 1
ATOM 1453 C C . THR A 1 180 ? -3.261 -26.821 -33.240 1.00 56.28 180 THR A C 1
ATOM 1455 O O . THR A 1 180 ? -3.969 -26.640 -32.250 1.00 56.28 180 THR A O 1
ATOM 1458 N N . LYS A 1 181 ? -3.577 -27.619 -34.274 1.00 53.06 181 LYS A N 1
ATOM 1459 C CA . LYS A 1 181 ? -4.774 -28.450 -34.372 1.00 53.06 181 LYS A CA 1
ATOM 1460 C C . LYS A 1 181 ? -5.081 -28.923 -32.968 1.00 53.06 181 LYS A C 1
ATOM 1462 O O . LYS A 1 181 ? -4.311 -29.726 -32.436 1.00 53.06 181 LYS A O 1
ATOM 1467 N N . ARG A 1 182 ? -6.116 -28.352 -32.333 1.00 53.44 182 ARG A N 1
ATOM 1468 C CA . ARG A 1 182 ? -6.545 -28.822 -31.019 1.00 53.44 182 ARG A CA 1
ATOM 1469 C C . ARG A 1 182 ? -6.745 -30.305 -31.246 1.00 53.44 182 ARG A C 1
ATOM 1471 O O . ARG A 1 182 ? -7.579 -30.668 -32.075 1.00 53.44 182 ARG A O 1
ATOM 1478 N N . LYS A 1 183 ? -5.903 -31.146 -30.636 1.00 57.47 183 LYS A N 1
ATOM 1479 C CA . LYS A 1 183 ? -6.107 -32.589 -30.678 1.00 57.47 183 LYS A CA 1
ATOM 1480 C C . LYS A 1 183 ? -7.514 -32.760 -30.144 1.00 57.47 183 LYS A C 1
ATOM 1482 O O . LYS A 1 183 ? -7.759 -32.451 -28.981 1.00 57.47 183 LYS A O 1
ATOM 1487 N N . HIS A 1 184 ? -8.442 -33.094 -31.032 1.00 60.16 184 HIS A N 1
ATOM 1488 C CA . HIS A 1 184 ? -9.830 -33.282 -30.681 1.00 60.16 184 HIS A CA 1
ATOM 1489 C C . HIS A 1 184 ? -9.818 -34.364 -29.608 1.00 60.16 184 HIS A C 1
ATOM 1491 O O . HIS A 1 184 ? -9.463 -35.507 -29.893 1.00 60.16 184 HIS A O 1
ATOM 1497 N N . THR A 1 185 ? -10.080 -33.993 -28.356 1.00 61.41 185 THR A N 1
ATOM 1498 C CA . THR A 1 185 ? -10.252 -34.962 -27.283 1.00 61.41 185 THR A CA 1
ATOM 1499 C C . THR A 1 185 ? -11.513 -35.724 -27.646 1.00 61.41 185 THR A C 1
ATOM 1501 O O . THR A 1 185 ? -12.622 -35.260 -27.397 1.00 61.41 185 THR A O 1
ATOM 1504 N N . THR A 1 186 ? -11.352 -36.845 -28.345 1.00 65.94 186 THR A N 1
ATOM 1505 C CA . THR A 1 186 ? -12.454 -37.728 -28.706 1.00 65.94 186 THR A CA 1
ATOM 1506 C C . THR A 1 186 ? -13.131 -38.149 -27.413 1.00 65.94 186 THR A C 1
ATOM 1508 O O . THR A 1 186 ? -12.530 -38.859 -26.598 1.00 65.94 186 THR A O 1
ATOM 1511 N N . ILE A 1 187 ? -14.356 -37.665 -27.211 1.00 60.38 187 ILE A N 1
ATOM 1512 C CA . ILE A 1 187 ? -15.236 -38.092 -26.127 1.00 60.38 187 ILE A CA 1
ATOM 1513 C C . ILE A 1 187 ? -15.277 -39.623 -26.175 1.00 60.38 187 ILE A C 1
ATOM 1515 O O . ILE A 1 187 ? -15.618 -40.212 -27.198 1.00 60.38 187 ILE A O 1
ATOM 1519 N N . GLY A 1 188 ? -14.836 -40.267 -25.092 1.00 63.72 188 GLY A N 1
ATOM 1520 C CA . GLY A 1 188 ? -14.732 -41.723 -25.008 1.00 63.72 188 GLY A CA 1
ATOM 1521 C C . GLY A 1 188 ? -13.330 -42.325 -25.163 1.00 63.72 188 GLY A C 1
ATOM 1522 O O . GLY A 1 188 ? -13.233 -43.553 -25.232 1.00 63.72 188 GLY A O 1
ATOM 1523 N N . SER A 1 189 ? -12.259 -41.517 -25.165 1.00 69.56 189 SER A N 1
ATOM 1524 C CA . SER A 1 189 ? -10.886 -42.032 -25.031 1.00 69.56 189 SER A CA 1
ATOM 1525 C C . SER A 1 189 ? -10.723 -42.890 -23.762 1.00 69.56 189 SER A C 1
ATOM 1527 O O . SER A 1 189 ? -11.449 -42.726 -22.776 1.00 69.56 189 SER A O 1
ATOM 1529 N N . LYS A 1 190 ? -9.753 -43.815 -23.769 1.00 72.06 190 LYS A N 1
ATOM 1530 C CA . LYS A 1 190 ? -9.472 -44.708 -22.627 1.00 72.06 190 LYS A CA 1
ATOM 1531 C C . LYS A 1 190 ? -9.159 -43.922 -21.342 1.00 72.06 190 LYS A C 1
ATOM 1533 O O . LYS A 1 190 ? -9.535 -44.357 -20.259 1.00 72.06 190 LYS A O 1
ATOM 1538 N N . GLU A 1 191 ? -8.548 -42.741 -21.471 1.00 70.44 191 GLU A N 1
ATOM 1539 C CA . GLU A 1 191 ? -8.336 -41.794 -20.367 1.00 70.44 191 GLU A CA 1
ATOM 1540 C C . GLU A 1 191 ? -9.639 -41.137 -19.894 1.00 70.44 191 GLU A C 1
ATOM 1542 O O . GLU A 1 191 ? -9.897 -41.105 -18.694 1.00 70.44 191 GLU A O 1
ATOM 1547 N N . SER A 1 192 ? -10.502 -40.686 -20.814 1.00 70.12 192 SER A N 1
ATOM 1548 C CA . SER A 1 192 ? -11.794 -40.056 -20.490 1.00 70.12 192 SER A CA 1
ATOM 1549 C C . SER A 1 192 ? -12.739 -41.003 -19.739 1.00 70.12 192 SER A C 1
ATOM 1551 O O . SER A 1 192 ? -13.454 -40.577 -18.835 1.00 70.12 192 SER A O 1
ATOM 1553 N N . LYS A 1 193 ? -12.705 -42.303 -20.057 1.00 74.50 193 LYS A N 1
ATOM 1554 C CA . LYS A 1 193 ? -13.544 -43.320 -19.402 1.00 74.50 193 LYS A CA 1
ATOM 1555 C C . LYS A 1 193 ? -13.003 -43.807 -18.053 1.00 74.50 193 LYS A C 1
ATOM 1557 O O . LYS A 1 193 ? -13.735 -44.478 -17.333 1.00 74.50 193 LYS A O 1
ATOM 1562 N N . ARG A 1 194 ? -11.762 -43.469 -17.675 1.00 76.56 194 ARG A N 1
ATOM 1563 C CA . ARG A 1 194 ? -11.128 -43.968 -16.438 1.00 76.56 194 ARG A CA 1
ATOM 1564 C C . ARG A 1 194 ? -11.789 -43.440 -15.156 1.00 76.56 194 ARG A C 1
ATOM 1566 O O . ARG A 1 194 ? -11.661 -44.070 -14.112 1.00 76.56 194 ARG A O 1
ATOM 1573 N N . PHE A 1 195 ? -12.503 -42.316 -15.236 1.00 69.31 195 PHE A N 1
ATOM 1574 C CA . PHE A 1 195 ? -13.166 -41.674 -14.093 1.00 69.31 195 PHE A CA 1
ATOM 1575 C C . PHE A 1 195 ? -14.685 -41.895 -14.038 1.00 69.31 195 PHE A C 1
ATOM 1577 O O . PHE A 1 195 ? -15.331 -41.425 -13.103 1.00 69.31 195 PHE A O 1
ATOM 1584 N N . LEU A 1 196 ? -15.267 -42.618 -15.000 1.00 75.12 196 LEU A N 1
ATOM 1585 C CA . LEU A 1 196 ? -16.696 -42.925 -14.982 1.00 75.12 196 LEU A CA 1
ATOM 1586 C C . LEU A 1 196 ? -16.957 -44.080 -14.008 1.00 75.12 196 LEU A C 1
ATOM 1588 O O . LEU A 1 196 ? -16.558 -45.217 -14.254 1.00 75.12 196 LEU A O 1
ATOM 1592 N N . ARG A 1 197 ? -17.624 -43.783 -12.891 1.00 73.81 197 ARG A N 1
ATOM 1593 C CA . ARG A 1 197 ? -18.127 -44.789 -11.946 1.00 73.81 197 ARG A CA 1
ATOM 1594 C C . ARG A 1 197 ? -19.555 -45.165 -12.342 1.00 73.81 197 ARG A C 1
ATOM 1596 O O . ARG A 1 197 ? -20.345 -44.282 -12.665 1.00 73.81 197 ARG A O 1
ATOM 1603 N N . ARG A 1 198 ? -19.864 -46.464 -12.356 1.00 74.69 198 ARG A N 1
ATOM 1604 C CA . ARG A 1 198 ? -21.229 -46.964 -12.581 1.00 74.69 198 ARG A CA 1
ATOM 1605 C C . ARG A 1 198 ? -22.082 -46.647 -11.347 1.00 74.69 198 ARG A C 1
ATOM 1607 O O . ARG A 1 198 ? -21.605 -46.870 -10.235 1.00 74.69 198 ARG A O 1
ATOM 1614 N N . LEU A 1 199 ? -23.276 -46.100 -11.572 1.00 59.81 199 LEU A N 1
ATOM 1615 C CA . LEU A 1 199 ? -24.366 -46.044 -10.593 1.00 59.81 199 LEU A CA 1
ATOM 1616 C C . LEU A 1 199 ? -25.125 -47.370 -10.616 1.00 59.81 199 LEU A C 1
ATOM 1618 O O . LEU A 1 199 ? -25.230 -47.941 -11.728 1.00 59.81 199 LEU A O 1
#

InterPro domains:
  IPR001810 F-box domain [PF12937] (20-50)
  IPR036047 F-box-like domain superfamily [SSF81383] (20-63)
  IPR044064 Zinc finger ZBR-type domain [PS51872] (126-174)
  IPR047147 F-box only protein 5/43 [PTHR15493] (1-199)

pLDDT: mean 80.15, std 17.25, range [42.22, 97.56]

Sequence (199 aa):
GFERIDILFQLGERKNYSLIVSQILSYLSDSDLSNVTMVSSTWRNICLKDSRAKSRWYKYIEYLKERKENLHLSSNKLKRTQTPLMNRNHSTPLHIRQPKSPPVSPTKFRFHLFQKEARTLKEDEVLMECPRCSRPSACSPSTLIGECRGLACMLKFCTVCRTPAHERSPCPFLTPVTPTKRKHTTIGSKESKRFLRRL

Radius of gyration: 30.42 Å; chains: 1; bounding box: 79×68×64 Å